Protein AF-A0A8X6N1S6-F1 (afdb_monomer)

Sequence (209 aa):
MGGGSRSKPNSFNFAIAFIDLWQGACLGEKDLFELLLSFRKHPIAFTVDIKQAFLNVELDDSDKNVTKFFWTDNPESFSESLEVLRFNRVLFGINSSPFLLSATIKYRLKKYSSLFPQTHELLNKFVYVDDVLGGQSAVASAYTISVECVQIFSEANMPLHKWATNSAELRELWEMNGFSIEISSNSIGQNMINYKVLGISCDTDRDVF

Foldseek 3Di:
DDDDPPDDPPDPQDADDDVPLDQDDCLFPDPPVVLLVVQVVFLKKKKWFFVVLQQLHFHDPVCQVVFKDWDAPDPVCCPPGIDIDTDGTGDPPDSSSLVSSLVLLLVLLVVCCPVCVPLSVQQSRADHRRMGIDHHHDLVVVLVSVVVVQVSCVVSVGHIAQMEIPDPVNVVVCVVVPGHHNDPPDDPDDDFPQDADPNDTAGSVPRDD

InterPro domains:
  IPR000477 Reverse transcriptase domain [PS50878] (1-181)
  IPR043128 Reverse transcriptase/Diguanylate cyclase domain [G3DSA:3.30.70.270] (39-137)
  IPR043502 DNA/RNA polymerase superfamily [SSF56672] (35-161)

Secondary structure (DSSP, 8-state):
--------------EE--GGG---S-SS---HHHHHHHHHT-SEEEEEEETTGGGGSEEPTTGGGGGEEEE-S-TTSTTTS-EEEE-SBPPTT-TTHHHHHHHHHHHHHGGGTTTSHHHHHHHHHHEETTEEEEEESSHHHHHHHHHHHHHHHHHTT--EEEEEES-HHHHHHHHHTT--B------SSSS--EEEETTEEEETTTTB-

Organism: Nephila pilipes (NCBI:txid299642)

Radius of gyration: 20.73 Å; Cα contacts (8 Å, |Δi|>4): 284; chains: 1; bounding box: 53×53×61 Å

Mean predicted aligned error: 12.13 Å

Structure (mmCIF, N/CA/C/O backbone):
data_AF-A0A8X6N1S6-F1
#
_entry.id   AF-A0A8X6N1S6-F1
#
loop_
_atom_site.group_PDB
_atom_site.id
_atom_site.type_symbol
_atom_site.label_atom_id
_atom_site.label_alt_id
_atom_site.label_comp_id
_atom_site.label_asym_id
_atom_site.label_entity_id
_atom_site.label_seq_id
_atom_site.pdbx_PDB_ins_code
_atom_site.Cartn_x
_atom_site.Cartn_y
_atom_site.Cartn_z
_atom_site.occupancy
_atom_site.B_iso_or_equiv
_atom_site.auth_seq_id
_atom_site.auth_comp_id
_atom_site.auth_asym_id
_atom_site.auth_atom_id
_atom_site.pdbx_PDB_model_num
ATOM 1 N N . MET A 1 1 ? -21.335 34.911 25.842 1.00 33.19 1 MET A N 1
ATOM 2 C CA . MET A 1 1 ? -20.588 35.590 24.756 1.00 33.19 1 MET A CA 1
ATOM 3 C C . MET A 1 1 ? -19.106 35.349 25.028 1.00 33.19 1 MET A C 1
ATOM 5 O O . MET A 1 1 ? -18.692 35.659 26.127 1.00 33.19 1 MET A O 1
ATOM 9 N N . GLY A 1 2 ? -18.279 34.732 24.190 1.00 34.94 2 GLY A N 1
ATOM 10 C CA . GLY A 1 2 ? -18.457 34.249 22.828 1.00 34.94 2 GLY A CA 1
ATOM 11 C C . GLY A 1 2 ? -17.747 32.905 22.634 1.00 34.94 2 GLY A C 1
ATOM 12 O O . GLY A 1 2 ? -16.688 32.653 23.204 1.00 34.94 2 GLY A O 1
ATOM 13 N N . GLY A 1 3 ? -18.381 32.037 21.848 1.00 29.61 3 GLY A N 1
ATOM 14 C CA . GLY A 1 3 ? -17.794 30.793 21.375 1.00 29.61 3 GLY A CA 1
ATOM 15 C C . GLY A 1 3 ? -16.777 31.090 20.280 1.00 29.61 3 GLY A C 1
ATOM 16 O O . GLY A 1 3 ? -17.120 31.653 19.24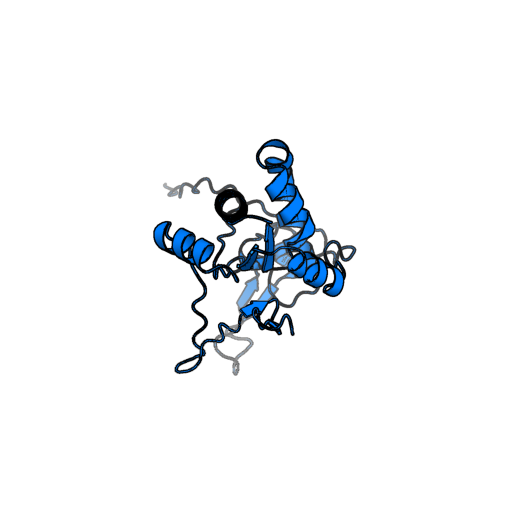2 1.00 29.61 3 GLY A O 1
ATOM 17 N N . GLY A 1 4 ? -15.526 30.707 20.519 1.00 27.92 4 GLY A N 1
ATOM 18 C CA . GLY A 1 4 ? -14.495 30.653 19.493 1.00 27.92 4 GLY A CA 1
ATOM 19 C C . GLY A 1 4 ? -14.749 29.463 18.578 1.00 27.92 4 GLY A C 1
ATOM 20 O O . GLY A 1 4 ? -14.349 28.341 18.882 1.00 27.92 4 GLY A O 1
ATOM 21 N N . SER A 1 5 ? -15.431 29.716 17.463 1.00 32.69 5 SER A N 1
ATOM 22 C CA . SER A 1 5 ? -15.532 28.810 16.320 1.00 32.69 5 SER A CA 1
ATOM 23 C C . SER A 1 5 ? -14.127 28.493 15.800 1.00 32.69 5 SER A C 1
ATOM 25 O O . SER A 1 5 ? -13.549 29.273 15.042 1.00 32.69 5 SER A O 1
ATOM 27 N N . ARG A 1 6 ? -13.568 27.340 16.188 1.00 34.97 6 ARG A N 1
ATOM 28 C CA . ARG A 1 6 ? -12.446 26.735 15.462 1.00 34.97 6 ARG A CA 1
ATOM 29 C C . ARG A 1 6 ? -12.981 26.233 14.127 1.00 34.97 6 ARG A C 1
ATOM 31 O O . ARG A 1 6 ? -13.677 25.222 14.069 1.00 34.97 6 ARG A O 1
ATOM 38 N N . SER A 1 7 ? -12.659 26.968 13.067 1.00 32.47 7 SER A N 1
ATOM 39 C CA . SER A 1 7 ? -12.830 26.530 11.687 1.00 32.47 7 SER A CA 1
ATOM 40 C C . SER A 1 7 ? -12.181 25.158 11.511 1.00 32.47 7 SER A C 1
ATOM 42 O O . SER A 1 7 ? -10.962 25.024 11.646 1.00 32.47 7 SER A O 1
ATOM 44 N N . LYS A 1 8 ? -12.996 24.137 11.229 1.00 32.88 8 LYS A N 1
ATOM 45 C CA . LYS A 1 8 ? -12.491 22.843 10.775 1.00 32.88 8 LYS A CA 1
ATOM 46 C C . LYS A 1 8 ? -11.749 23.077 9.454 1.00 32.88 8 LYS A C 1
ATOM 48 O O . LYS A 1 8 ? -12.331 23.698 8.562 1.00 32.88 8 LYS A O 1
ATOM 53 N N . PRO A 1 9 ? -10.496 22.625 9.301 1.00 29.45 9 PRO A N 1
ATOM 54 C CA . PRO A 1 9 ? -9.902 22.552 7.980 1.00 29.45 9 PRO A CA 1
ATOM 55 C C . PRO A 1 9 ? -10.733 21.567 7.153 1.00 29.45 9 PRO A C 1
ATOM 57 O O . PRO A 1 9 ? -11.115 20.504 7.643 1.00 29.45 9 PRO A O 1
ATOM 60 N N . ASN A 1 10 ? -11.047 21.947 5.917 1.00 30.83 10 ASN A N 1
ATOM 61 C CA . ASN A 1 10 ? -11.676 21.078 4.931 1.00 30.83 10 ASN A CA 1
ATOM 62 C C . ASN A 1 10 ? -10.704 19.943 4.571 1.00 30.83 10 ASN A C 1
ATOM 64 O O . ASN A 1 10 ? -10.015 20.010 3.558 1.00 30.83 10 ASN A O 1
ATOM 68 N N . SER A 1 11 ? -10.617 18.913 5.409 1.00 33.38 11 SER A N 1
ATOM 69 C CA . SER A 1 11 ? -10.042 17.629 5.035 1.00 33.38 11 SER A CA 1
ATOM 70 C C . SER A 1 11 ? -11.197 16.718 4.641 1.00 33.38 11 SER A C 1
ATOM 72 O O . SER A 1 11 ? -12.091 16.436 5.438 1.00 33.38 11 SER A O 1
ATOM 74 N N . PHE A 1 12 ? -11.217 16.289 3.381 1.00 34.66 12 PHE A N 1
ATOM 75 C CA . PHE A 1 12 ? -12.091 15.212 2.922 1.00 34.66 12 PHE A CA 1
ATOM 76 C C . PHE A 1 12 ? -11.647 13.901 3.593 1.00 34.66 12 PHE A C 1
ATOM 78 O O . PHE A 1 12 ? -10.975 13.072 2.981 1.00 34.66 12 PHE A O 1
ATOM 85 N N . ASN A 1 13 ? -11.990 13.739 4.870 1.00 35.03 13 ASN A N 1
ATOM 86 C CA . ASN A 1 13 ? -11.850 12.492 5.602 1.00 35.03 13 ASN A CA 1
ATOM 87 C C . ASN A 1 13 ? -13.025 11.604 5.200 1.00 35.03 13 ASN A C 1
ATOM 89 O O . ASN A 1 13 ? -14.174 11.892 5.531 1.00 35.03 13 ASN A O 1
ATOM 93 N N . PHE A 1 14 ? -12.751 10.550 4.437 1.00 44.25 14 PHE A N 1
ATOM 94 C CA . PHE A 1 14 ? -13.738 9.502 4.225 1.00 44.25 14 PHE A CA 1
ATOM 95 C C . PHE A 1 14 ? -13.696 8.583 5.443 1.00 44.25 14 PHE A C 1
ATOM 97 O O . PHE A 1 14 ? -12.774 7.784 5.582 1.00 44.25 14 PHE A O 1
ATOM 104 N N . ALA A 1 15 ? -14.678 8.737 6.328 1.00 42.16 15 ALA A N 1
ATOM 105 C CA . ALA A 1 15 ? -15.009 7.726 7.315 1.00 42.16 15 ALA A CA 1
ATOM 106 C C . ALA A 1 15 ? -15.732 6.580 6.601 1.00 42.16 15 ALA A C 1
ATOM 108 O O . ALA A 1 15 ? -16.573 6.824 5.729 1.00 42.16 15 ALA A O 1
ATOM 109 N N . ILE A 1 16 ? -15.372 5.340 6.917 1.00 49.75 16 ILE A N 1
ATOM 110 C CA . ILE A 1 16 ? -16.009 4.171 6.314 1.00 49.75 16 ILE A CA 1
ATOM 111 C C . ILE A 1 16 ? -16.855 3.489 7.375 1.00 49.75 16 ILE A C 1
ATOM 113 O O . ILE A 1 16 ? -16.333 3.087 8.411 1.00 49.75 16 ILE A O 1
ATOM 117 N N . ALA A 1 17 ? -18.154 3.386 7.092 1.00 40.44 17 ALA A N 1
ATOM 118 C CA . ALA A 1 17 ? -19.103 2.645 7.905 1.00 40.44 17 ALA A CA 1
ATOM 119 C C . ALA A 1 17 ? -19.088 1.176 7.472 1.00 40.44 17 ALA A C 1
ATOM 121 O O . ALA A 1 17 ? -19.447 0.850 6.337 1.00 40.44 17 ALA A O 1
ATOM 122 N N . PHE A 1 18 ? -18.685 0.294 8.375 1.00 48.12 18 PHE A N 1
ATOM 123 C CA . PHE A 1 18 ? -18.863 -1.143 8.257 1.00 48.12 18 PHE A CA 1
ATOM 124 C C . PHE A 1 18 ? -19.529 -1.628 9.530 1.00 48.12 18 PHE A C 1
ATOM 126 O O . PHE A 1 18 ? -18.843 -1.926 10.505 1.00 48.12 18 PHE A O 1
ATOM 133 N N . ILE A 1 19 ? -20.857 -1.764 9.460 1.00 42.16 19 ILE A N 1
ATOM 134 C CA . ILE A 1 19 ? -21.665 -2.443 10.475 1.00 42.16 19 ILE A CA 1
ATOM 135 C C . ILE A 1 19 ? -20.906 -3.700 10.937 1.00 42.16 19 ILE A C 1
ATOM 137 O O . ILE A 1 19 ? -20.645 -4.612 10.149 1.00 42.16 19 ILE A O 1
ATOM 141 N N . ASP A 1 20 ? -20.498 -3.676 12.206 1.00 44.62 20 ASP A N 1
ATOM 142 C CA . ASP A 1 20 ? -19.870 -4.759 12.971 1.00 44.62 20 ASP A CA 1
ATOM 143 C C . ASP A 1 20 ? -18.429 -5.160 12.616 1.00 44.62 20 ASP A C 1
ATOM 145 O O . ASP A 1 20 ? -18.029 -6.280 12.939 1.00 44.62 20 ASP A O 1
ATOM 149 N N . LEU A 1 21 ? -17.611 -4.293 11.994 1.00 52.88 21 LEU A N 1
ATOM 150 C CA . LEU A 1 21 ? -16.241 -4.680 11.592 1.00 52.88 21 LEU A CA 1
ATOM 151 C C . LEU A 1 21 ? -16.265 -5.982 10.766 1.00 52.88 21 LEU A C 1
ATOM 153 O O . LEU A 1 21 ? -15.443 -6.878 10.966 1.00 52.88 21 LEU A O 1
ATOM 157 N N . TRP A 1 22 ? -17.253 -6.106 9.876 1.00 45.94 22 TRP A N 1
ATOM 158 C CA . TRP A 1 22 ? -17.494 -7.327 9.118 1.00 45.94 22 TRP A CA 1
ATOM 159 C C . TRP A 1 22 ? -16.226 -7.771 8.381 1.00 45.94 22 TRP A C 1
ATOM 161 O O . TRP A 1 22 ? -15.589 -6.990 7.674 1.00 45.94 22 TRP A O 1
ATOM 171 N N . GLN A 1 23 ? -15.854 -9.039 8.556 1.00 50.47 23 GLN A N 1
ATOM 172 C CA . GLN A 1 23 ? -14.566 -9.566 8.100 1.00 50.47 23 GLN A CA 1
ATOM 173 C C . GLN A 1 23 ? -14.453 -9.658 6.566 1.00 50.47 23 GLN A C 1
ATOM 175 O O . GLN A 1 23 ? -13.362 -9.888 6.051 1.00 50.47 23 GLN A O 1
ATOM 180 N N . GLY A 1 24 ? -15.545 -9.428 5.825 1.00 52.06 24 GLY A N 1
ATOM 181 C CA . GLY A 1 24 ? -15.527 -9.585 4.377 1.00 52.06 24 GLY A CA 1
ATOM 182 C C . GLY A 1 24 ? -15.524 -11.052 3.954 1.00 52.06 24 GLY A C 1
ATOM 183 O O . GLY A 1 24 ? -15.156 -11.940 4.718 1.00 52.06 24 GLY A O 1
ATOM 184 N N . ALA A 1 25 ? -15.832 -11.320 2.684 1.00 49.75 25 ALA A N 1
ATOM 185 C CA . ALA A 1 25 ? -15.062 -12.359 1.999 1.00 49.75 25 ALA A CA 1
ATOM 186 C C . ALA A 1 25 ? -13.611 -11.854 1.890 1.00 49.75 25 ALA A C 1
ATOM 188 O O . ALA A 1 25 ? -13.431 -10.638 1.781 1.00 49.75 25 ALA A O 1
ATOM 189 N N . CYS A 1 26 ? -12.605 -12.739 1.883 1.00 47.62 26 CYS A N 1
ATOM 190 C CA . CYS A 1 26 ? -11.194 -12.389 1.655 1.00 47.62 26 CYS A CA 1
ATOM 191 C C . CYS A 1 26 ? -11.004 -11.741 0.268 1.00 47.62 26 CYS A C 1
ATOM 193 O O . CYS A 1 26 ? -10.521 -12.348 -0.682 1.00 47.62 26 CYS A O 1
ATOM 195 N N . LEU A 1 27 ? -11.426 -10.489 0.110 1.00 44.97 27 LEU A N 1
ATOM 196 C CA . LEU A 1 27 ? -11.380 -9.721 -1.127 1.00 44.97 27 LEU A CA 1
ATOM 197 C C . LEU A 1 27 ? -9.987 -9.108 -1.275 1.00 44.97 27 LEU A C 1
ATOM 199 O O . LEU A 1 27 ? -9.838 -7.889 -1.364 1.00 44.97 27 LEU A O 1
ATOM 203 N N . GLY A 1 28 ? -8.957 -9.945 -1.321 1.00 47.47 28 GLY A N 1
ATOM 204 C CA . GLY A 1 28 ? -7.579 -9.461 -1.387 1.00 47.47 28 GLY A CA 1
ATOM 205 C C . GLY A 1 28 ? -6.502 -10.528 -1.288 1.00 47.47 28 GLY A C 1
ATOM 206 O O . GLY A 1 28 ? -5.431 -10.308 -1.838 1.00 47.47 28 GLY A O 1
ATOM 207 N N . GLU A 1 29 ? -6.784 -11.690 -0.699 1.00 51.34 29 GLU A N 1
ATOM 208 C CA . GLU A 1 29 ? -5.861 -12.825 -0.770 1.00 51.34 29 GLU A CA 1
ATOM 209 C C . GLU A 1 29 ? -6.001 -13.481 -2.142 1.00 51.34 29 GLU A C 1
ATOM 211 O O . GLU A 1 29 ? -6.607 -14.534 -2.323 1.00 51.34 29 GLU A O 1
ATOM 216 N N . LYS A 1 30 ? -5.452 -12.810 -3.155 1.00 58.56 30 LYS A N 1
ATOM 217 C CA . LYS A 1 30 ? -4.863 -13.570 -4.248 1.00 58.56 30 LYS A CA 1
ATOM 218 C C . LYS A 1 30 ? -3.816 -14.479 -3.640 1.00 58.56 30 LYS A C 1
ATOM 220 O O . LYS A 1 30 ? -3.168 -14.089 -2.668 1.00 58.56 30 LYS A O 1
ATOM 225 N N . ASP A 1 31 ? -3.656 -15.657 -4.225 1.00 65.56 31 ASP A N 1
ATOM 226 C CA . ASP A 1 31 ? -2.559 -16.524 -3.848 1.00 65.56 31 ASP A CA 1
ATOM 227 C C . ASP A 1 31 ? -1.268 -15.700 -3.931 1.00 65.56 31 ASP A C 1
ATOM 229 O O . ASP A 1 31 ? -0.903 -15.181 -4.992 1.00 65.56 31 ASP A O 1
ATOM 233 N N . LEU A 1 32 ? -0.624 -15.518 -2.778 1.00 71.19 32 LEU A N 1
ATOM 234 C CA . LEU A 1 32 ? 0.660 -14.844 -2.647 1.00 71.19 32 LEU A CA 1
ATOM 235 C C . LEU A 1 32 ? 1.640 -15.381 -3.699 1.00 71.19 32 LEU A C 1
ATOM 237 O O . LEU A 1 32 ? 2.421 -14.631 -4.280 1.00 71.19 32 LEU A O 1
ATOM 241 N N . PHE A 1 33 ? 1.529 -16.669 -4.014 1.00 74.81 33 PHE A N 1
ATOM 242 C CA . PHE A 1 33 ? 2.285 -17.317 -5.067 1.00 74.81 33 PHE A CA 1
ATOM 243 C C . PHE A 1 33 ? 2.011 -16.738 -6.464 1.00 74.81 33 PHE A C 1
ATOM 245 O O . PHE A 1 33 ? 2.956 -16.415 -7.182 1.00 74.81 33 PHE A O 1
ATOM 252 N N . GLU A 1 34 ? 0.750 -16.541 -6.863 1.00 75.25 34 GLU A N 1
ATOM 253 C CA . GLU A 1 34 ? 0.405 -15.927 -8.157 1.00 75.25 34 GLU A CA 1
ATOM 254 C C . GLU A 1 34 ? 0.921 -14.492 -8.267 1.00 75.25 34 GLU A C 1
ATOM 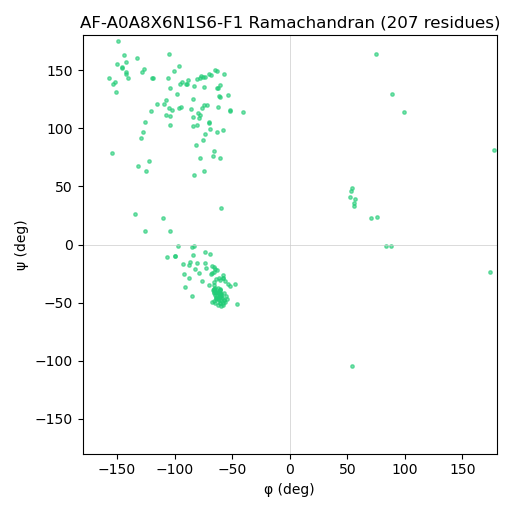256 O O . GLU A 1 34 ? 1.362 -14.056 -9.339 1.00 75.25 34 GLU A O 1
ATOM 261 N N . LEU A 1 35 ? 0.868 -13.762 -7.154 1.00 76.88 35 LEU A N 1
ATOM 262 C CA . LEU A 1 35 ? 1.355 -12.397 -7.056 1.00 76.88 35 LEU A CA 1
ATOM 263 C C . LEU A 1 35 ? 2.878 -12.344 -7.257 1.00 76.88 35 LEU A C 1
ATOM 265 O O . LEU A 1 35 ? 3.353 -11.601 -8.119 1.00 76.88 35 LEU A O 1
ATOM 269 N N . LEU A 1 36 ? 3.625 -13.188 -6.539 1.00 78.06 36 LEU A N 1
ATOM 270 C CA . LEU A 1 36 ? 5.082 -13.306 -6.659 1.00 78.06 36 LEU A CA 1
ATOM 271 C C . LEU A 1 36 ? 5.512 -13.788 -8.054 1.00 78.06 36 LEU A C 1
ATOM 273 O O . LEU A 1 36 ? 6.451 -13.247 -8.638 1.00 78.06 36 LEU A O 1
ATOM 277 N N . LEU A 1 37 ? 4.801 -14.759 -8.637 1.00 79.94 37 LEU A N 1
ATOM 278 C CA . LEU A 1 37 ? 5.071 -15.226 -10.000 1.00 79.94 37 LEU A CA 1
ATOM 279 C C . LEU A 1 37 ? 4.833 -14.135 -11.040 1.00 79.94 37 LEU A C 1
ATOM 281 O O . LEU A 1 37 ? 5.596 -14.005 -11.995 1.00 79.94 37 LEU A O 1
ATOM 285 N N . SER A 1 38 ? 3.761 -13.361 -10.888 1.00 74.31 38 SER A N 1
ATOM 286 C CA . SER A 1 38 ? 3.441 -12.280 -11.821 1.00 74.31 38 SER A CA 1
ATOM 287 C C . SER A 1 38 ? 4.428 -11.123 -11.694 1.00 74.31 38 SER A C 1
ATOM 289 O O . SER A 1 38 ? 4.800 -10.539 -12.707 1.00 74.31 38 SER A O 1
ATOM 291 N N . PHE A 1 39 ? 4.906 -10.848 -10.480 1.00 77.31 39 PHE A N 1
ATOM 292 C CA . PHE A 1 39 ? 5.973 -9.886 -10.219 1.00 77.31 39 PHE A CA 1
ATOM 293 C C . PHE A 1 39 ? 7.275 -10.271 -10.943 1.00 77.31 39 PHE A C 1
ATOM 295 O O . PHE A 1 39 ? 7.856 -9.438 -11.636 1.00 77.31 39 PHE A O 1
ATOM 302 N N . ARG A 1 40 ? 7.664 -11.555 -10.904 1.00 77.88 40 ARG A N 1
ATOM 303 C CA . ARG A 1 40 ? 8.859 -12.081 -11.597 1.00 77.88 40 ARG A CA 1
ATOM 304 C C . ARG A 1 40 ? 8.819 -12.024 -13.122 1.00 77.88 40 ARG A C 1
ATOM 306 O O . ARG A 1 40 ? 9.862 -12.077 -13.763 1.00 77.88 40 ARG A O 1
ATOM 313 N N . LYS A 1 41 ? 7.639 -11.924 -13.741 1.00 83.12 41 LYS A N 1
ATOM 314 C CA . LYS A 1 41 ? 7.533 -11.868 -15.212 1.00 83.12 41 LYS A CA 1
ATOM 315 C C . LYS A 1 41 ? 8.108 -10.585 -15.807 1.00 83.12 41 LYS A C 1
ATOM 317 O O . LYS A 1 41 ? 8.340 -10.534 -17.014 1.00 83.12 41 LYS A O 1
ATOM 322 N N . HIS A 1 42 ? 8.275 -9.545 -15.000 1.00 84.50 42 HIS A N 1
ATOM 323 C CA . HIS A 1 42 ? 8.695 -8.239 -15.475 1.00 84.50 42 HIS A CA 1
ATOM 324 C C . HIS A 1 42 ? 10.202 -8.040 -15.272 1.00 84.50 42 HIS A C 1
ATOM 326 O O . HIS A 1 42 ? 10.686 -8.233 -14.159 1.00 84.50 42 HIS A O 1
ATOM 332 N N . PRO A 1 43 ? 10.952 -7.616 -16.307 1.00 86.19 43 PRO A N 1
ATOM 333 C CA . PRO A 1 43 ? 12.390 -7.380 -16.178 1.00 86.19 43 PRO A CA 1
ATOM 334 C C . PRO A 1 43 ? 12.701 -6.220 -15.225 1.00 86.19 43 PRO A C 1
ATOM 336 O O . PRO A 1 43 ? 13.713 -6.253 -14.530 1.00 86.19 43 PRO A O 1
ATOM 339 N N . ILE A 1 44 ? 11.827 -5.210 -15.167 1.00 88.94 44 ILE A N 1
ATOM 340 C CA . ILE A 1 44 ? 11.915 -4.105 -14.214 1.00 88.94 44 ILE A CA 1
ATOM 341 C C . ILE A 1 44 ? 10.814 -4.297 -13.184 1.00 88.94 44 ILE A C 1
ATOM 343 O O . ILE A 1 44 ? 9.634 -4.170 -13.509 1.00 88.94 44 ILE A O 1
ATOM 347 N N . ALA A 1 45 ? 11.199 -4.596 -11.953 1.00 90.19 45 ALA A N 1
ATOM 348 C CA . ALA A 1 45 ? 10.297 -4.888 -10.854 1.00 90.19 45 ALA A CA 1
ATOM 349 C C . ALA A 1 45 ? 10.511 -3.879 -9.722 1.00 90.19 45 ALA A C 1
ATOM 351 O O . ALA A 1 45 ? 11.638 -3.436 -9.467 1.00 90.19 45 ALA A O 1
ATOM 352 N N . PHE A 1 46 ? 9.427 -3.488 -9.056 1.00 90.62 46 PHE A N 1
ATOM 353 C CA . PHE A 1 46 ? 9.485 -2.579 -7.923 1.00 90.62 46 PHE A CA 1
ATOM 354 C C . PHE A 1 46 ? 8.455 -2.862 -6.838 1.00 90.62 46 PHE A C 1
ATOM 356 O O . PHE A 1 46 ? 7.355 -3.340 -7.102 1.00 90.62 46 PHE A O 1
ATOM 363 N N . THR A 1 47 ? 8.805 -2.497 -5.616 1.00 91.56 47 THR A N 1
ATOM 364 C CA . THR A 1 47 ? 7.952 -2.574 -4.438 1.00 91.56 47 THR A CA 1
ATOM 365 C C . THR A 1 47 ? 7.898 -1.216 -3.753 1.00 91.56 47 THR A C 1
ATOM 367 O O . THR A 1 47 ? 8.817 -0.398 -3.868 1.00 91.56 47 THR A O 1
ATOM 370 N N . VAL A 1 48 ? 6.784 -0.953 -3.079 1.00 92.31 48 VAL A N 1
ATOM 371 C CA . VAL A 1 48 ? 6.597 0.253 -2.281 1.00 92.31 48 VAL A CA 1
ATOM 372 C C . VAL A 1 48 ? 5.589 0.001 -1.167 1.00 92.31 48 VAL A C 1
ATOM 374 O O . VAL A 1 48 ? 4.539 -0.598 -1.394 1.00 92.31 48 VAL A O 1
ATOM 377 N N . ASP A 1 49 ? 5.889 0.512 0.021 1.00 90.31 49 ASP A N 1
ATOM 378 C CA . ASP A 1 49 ? 5.037 0.402 1.198 1.00 90.31 49 ASP A CA 1
ATOM 379 C C . ASP A 1 49 ? 4.115 1.623 1.342 1.00 90.31 49 ASP A C 1
ATOM 381 O O . ASP A 1 49 ? 4.536 2.789 1.253 1.00 90.31 49 ASP A O 1
ATOM 385 N N . ILE A 1 50 ? 2.863 1.386 1.725 1.00 91.00 50 ILE A N 1
ATOM 386 C CA . ILE A 1 50 ? 1.941 2.433 2.169 1.00 91.00 50 ILE A CA 1
ATOM 387 C C . ILE A 1 50 ? 2.258 2.779 3.627 1.00 91.00 50 ILE A C 1
ATOM 389 O O . ILE A 1 50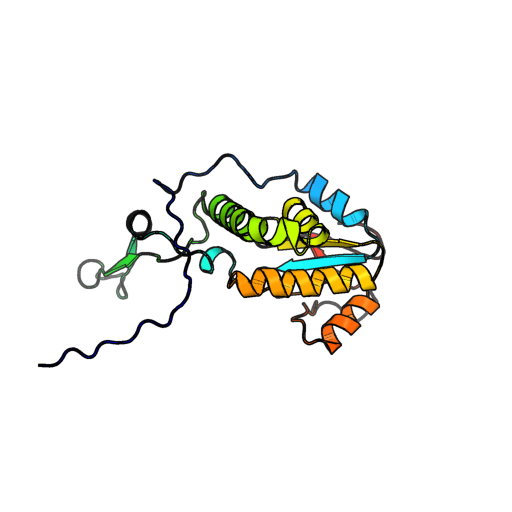 ? 2.029 2.002 4.556 1.00 91.00 50 ILE A O 1
ATOM 393 N N . LYS A 1 51 ? 2.740 4.000 3.870 1.00 89.94 51 LYS A N 1
ATOM 394 C CA . LYS A 1 51 ? 3.126 4.442 5.213 1.00 89.94 51 LYS A CA 1
ATOM 395 C C . LYS A 1 51 ? 1.922 4.440 6.153 1.00 89.94 51 LYS A C 1
ATOM 397 O O . LYS A 1 51 ? 0.988 5.218 5.968 1.00 89.94 51 LYS A O 1
ATOM 402 N N . GLN A 1 52 ? 1.993 3.621 7.205 1.00 87.75 52 GLN A N 1
ATOM 403 C CA . GLN A 1 52 ? 0.955 3.508 8.240 1.00 87.75 52 GLN A CA 1
ATOM 404 C C . GLN A 1 52 ? -0.443 3.239 7.650 1.00 87.75 52 GLN A C 1
ATOM 406 O O . GLN A 1 52 ? -1.420 3.879 8.039 1.00 87.75 52 GLN A O 1
ATOM 411 N N . ALA A 1 53 ? -0.534 2.299 6.704 1.00 87.38 53 ALA A N 1
ATOM 412 C CA . ALA A 1 53 ? -1.713 2.066 5.869 1.00 87.38 53 ALA A CA 1
ATOM 413 C C . ALA A 1 53 ? -3.049 2.036 6.637 1.00 87.38 53 ALA A C 1
ATOM 415 O O . ALA A 1 53 ? -3.963 2.787 6.299 1.00 87.38 53 ALA A O 1
ATOM 416 N N . PHE A 1 54 ? -3.145 1.247 7.712 1.00 85.38 54 PHE A N 1
ATOM 417 C CA . PHE A 1 54 ? -4.366 1.141 8.524 1.00 85.38 54 PHE A CA 1
ATOM 418 C C . PHE A 1 54 ? -4.724 2.440 9.245 1.00 85.38 54 PHE A C 1
ATOM 420 O O . PHE A 1 54 ? -5.892 2.823 9.297 1.00 85.38 54 PHE A O 1
ATOM 427 N N . LEU A 1 55 ? -3.720 3.170 9.739 1.00 86.31 55 LEU A N 1
ATOM 428 C CA . LEU A 1 55 ? -3.965 4.447 10.395 1.00 86.31 55 LEU A CA 1
ATOM 429 C C . LEU A 1 55 ? -4.506 5.476 9.403 1.00 86.31 55 LEU A C 1
ATOM 431 O O . LEU A 1 55 ? -5.202 6.385 9.827 1.00 86.31 55 LEU A O 1
ATOM 435 N N . ASN A 1 56 ? -4.264 5.355 8.100 1.00 88.44 56 ASN A N 1
ATOM 436 C CA . ASN A 1 56 ? -4.826 6.291 7.122 1.00 88.44 56 ASN A CA 1
ATOM 437 C C . ASN A 1 56 ? -6.335 6.095 6.879 1.00 88.44 56 ASN A C 1
ATOM 439 O O . ASN A 1 56 ? -6.946 6.927 6.212 1.00 88.44 56 ASN A O 1
ATOM 443 N N . VAL A 1 57 ? -6.948 5.047 7.442 1.00 86.75 57 VAL A N 1
ATOM 444 C CA . VAL A 1 57 ? -8.384 4.767 7.319 1.00 86.75 57 VAL A CA 1
ATOM 445 C C . VAL A 1 57 ? -9.112 5.188 8.597 1.00 86.75 57 VAL A C 1
ATOM 447 O O . VAL A 1 57 ? -8.874 4.634 9.671 1.00 86.75 57 VAL A O 1
ATOM 450 N N . GLU A 1 58 ? -10.004 6.177 8.489 1.00 87.94 58 GLU A N 1
ATOM 451 C CA . GLU A 1 58 ? -10.839 6.638 9.603 1.00 87.94 58 GLU A CA 1
ATOM 452 C C . GLU A 1 58 ? -12.079 5.745 9.762 1.00 87.94 58 GLU A C 1
ATOM 454 O O . GLU A 1 58 ? -12.735 5.384 8.782 1.00 87.94 58 GLU A O 1
ATOM 459 N N . LEU A 1 59 ? -12.400 5.398 11.008 1.00 84.50 59 LEU A N 1
ATOM 460 C CA . LEU A 1 59 ? -13.626 4.676 11.340 1.00 84.50 59 LEU A CA 1
ATOM 461 C C . LEU A 1 59 ? -14.819 5.629 11.313 1.00 84.50 59 LEU A C 1
ATOM 463 O O . LEU A 1 59 ? -14.702 6.785 11.731 1.00 84.50 59 LEU A O 1
ATOM 467 N N . ASP A 1 60 ? -15.977 5.137 10.884 1.00 85.81 60 ASP A N 1
ATOM 468 C CA . ASP A 1 60 ? -17.234 5.848 11.101 1.00 85.81 60 ASP A CA 1
ATOM 469 C C . ASP A 1 60 ? -17.553 5.979 12.595 1.00 85.81 60 ASP A C 1
ATOM 471 O O . ASP A 1 60 ? -17.189 5.129 13.411 1.00 85.81 60 ASP A O 1
ATOM 475 N N . ASP A 1 61 ? -18.233 7.062 12.973 1.00 83.88 61 ASP A N 1
ATOM 476 C CA . ASP A 1 61 ? -18.591 7.319 14.370 1.00 83.88 61 ASP A CA 1
ATOM 477 C C . ASP A 1 61 ? -19.438 6.190 14.981 1.00 83.88 61 ASP A C 1
ATOM 479 O O . ASP A 1 61 ? -19.340 5.949 16.191 1.00 83.88 61 ASP A O 1
ATOM 483 N N . SER A 1 62 ? -20.217 5.472 14.163 1.00 84.38 62 SER A N 1
ATOM 484 C CA . SER A 1 62 ? -20.974 4.288 14.587 1.00 84.38 62 SER A CA 1
ATOM 485 C C . SER A 1 62 ? -20.070 3.119 15.003 1.00 84.38 62 SER A C 1
ATOM 487 O O . SER A 1 62 ? -20.318 2.497 16.040 1.00 84.38 62 SER A O 1
ATOM 489 N N . ASP A 1 63 ? -18.962 2.902 14.291 1.00 82.12 63 ASP A N 1
ATOM 490 C CA . ASP A 1 63 ? -18.033 1.785 14.507 1.00 82.12 63 ASP A CA 1
ATOM 491 C C . ASP A 1 63 ? -16.948 2.098 15.551 1.00 82.12 63 ASP A C 1
ATOM 493 O O . ASP A 1 63 ? -16.355 1.201 16.152 1.00 82.12 63 ASP A O 1
ATOM 497 N N . LYS A 1 64 ? -16.710 3.374 15.878 1.00 84.44 64 LYS A N 1
ATOM 498 C CA . LYS A 1 64 ? -15.732 3.753 16.922 1.00 84.44 64 LYS A CA 1
ATOM 499 C C . LYS A 1 64 ? -16.046 3.127 18.283 1.00 84.44 64 LYS A C 1
ATOM 501 O O . LYS A 1 64 ? -15.136 2.886 19.077 1.00 84.44 64 LYS A O 1
ATOM 506 N N . ASN A 1 65 ? -17.317 2.846 18.579 1.00 85.69 65 ASN A N 1
ATOM 507 C CA . ASN A 1 65 ? -17.722 2.290 19.872 1.00 85.69 65 ASN A CA 1
ATOM 508 C C . ASN A 1 65 ? -17.253 0.849 20.108 1.00 85.69 65 ASN A C 1
ATOM 510 O O . ASN A 1 65 ? -17.065 0.490 21.271 1.00 85.69 65 ASN A O 1
ATOM 514 N N . VAL A 1 66 ? -17.021 0.062 19.051 1.00 83.50 66 VAL A N 1
ATOM 515 C CA . VAL A 1 66 ? -16.533 -1.327 19.167 1.00 83.50 66 VAL A CA 1
ATOM 516 C C . VAL A 1 66 ? -15.011 -1.412 19.322 1.00 83.50 66 VAL A C 1
ATOM 518 O O . VAL A 1 66 ? -14.464 -2.491 19.511 1.00 83.50 66 VAL A O 1
ATOM 521 N N . THR A 1 67 ? -14.322 -0.267 19.303 1.00 84.81 67 THR A N 1
ATOM 522 C CA . THR A 1 67 ? -12.859 -0.159 19.449 1.00 84.81 67 THR A CA 1
ATOM 523 C C . THR A 1 67 ? -12.439 0.478 20.778 1.00 84.81 67 THR A C 1
ATOM 525 O O . THR A 1 67 ? -11.362 1.065 20.897 1.00 84.81 67 THR A O 1
ATOM 528 N N . LYS A 1 68 ? -13.314 0.418 21.788 1.00 87.88 68 LYS A N 1
ATOM 529 C CA . LYS A 1 68 ? -13.024 0.944 23.125 1.00 87.88 68 LYS A CA 1
ATOM 530 C C . LYS A 1 68 ? -12.048 0.045 23.871 1.00 87.88 68 LYS A C 1
ATOM 532 O O . LYS A 1 68 ? -12.137 -1.177 23.790 1.00 87.88 68 LYS A O 1
ATOM 537 N N . PHE A 1 69 ? -11.175 0.659 24.653 1.00 85.75 69 PHE A N 1
ATOM 538 C CA . PHE A 1 69 ? -10.294 -0.040 25.576 1.00 85.75 69 PHE A CA 1
ATOM 539 C C . PHE A 1 69 ? -10.132 0.761 26.864 1.00 85.75 69 PHE A C 1
ATOM 541 O O . PHE A 1 69 ? -10.348 1.975 26.901 1.00 85.75 69 PHE A O 1
ATOM 548 N N . PHE A 1 70 ? -9.774 0.052 27.926 1.00 88.94 70 PHE A N 1
ATOM 549 C CA . PHE A 1 70 ? -9.462 0.651 29.211 1.00 88.94 70 PHE A CA 1
ATOM 550 C C . PHE A 1 70 ? -7.974 1.004 29.276 1.00 88.94 70 PHE A C 1
ATOM 552 O O . PHE A 1 70 ? -7.134 0.212 28.848 1.00 88.94 70 PHE A O 1
ATOM 559 N N . TRP A 1 71 ? -7.656 2.174 29.818 1.00 88.25 71 TRP A N 1
ATOM 560 C CA . TRP A 1 71 ? -6.298 2.659 30.047 1.00 88.25 71 TRP A CA 1
ATOM 561 C C . TRP A 1 71 ? -6.144 3.119 31.496 1.00 88.25 71 TRP A C 1
ATOM 563 O O . TRP A 1 71 ? -7.099 3.593 32.101 1.00 88.25 71 TRP A O 1
ATOM 573 N N . THR A 1 72 ? -4.951 2.973 32.061 1.00 86.62 72 THR A N 1
ATOM 574 C CA . THR A 1 72 ? -4.604 3.525 33.372 1.00 86.62 72 THR A CA 1
ATOM 575 C C . THR A 1 72 ? -3.105 3.797 33.415 1.00 86.62 72 THR A C 1
ATOM 577 O O . THR A 1 72 ? -2.312 2.991 32.929 1.00 86.62 72 THR A O 1
ATOM 580 N N . ASP A 1 73 ? -2.720 4.916 34.026 1.00 84.94 73 ASP A N 1
ATOM 581 C CA . ASP A 1 73 ? -1.315 5.236 34.304 1.00 84.94 73 ASP A CA 1
ATOM 582 C C . ASP A 1 73 ? -0.819 4.589 35.612 1.00 84.94 73 ASP A C 1
ATOM 584 O O . ASP A 1 73 ? 0.377 4.615 35.905 1.00 84.94 73 ASP A O 1
ATOM 588 N N . ASN A 1 74 ? -1.721 3.993 36.404 1.00 84.12 74 ASN A N 1
ATOM 589 C CA . ASN A 1 74 ? -1.403 3.322 37.660 1.00 84.12 74 ASN A CA 1
ATOM 590 C C . ASN A 1 74 ? -2.011 1.904 37.716 1.00 84.12 74 ASN A C 1
ATOM 592 O O . ASN A 1 74 ? -3.131 1.724 38.204 1.00 84.12 74 ASN A O 1
ATOM 596 N N . PRO A 1 75 ? -1.260 0.872 37.291 1.00 77.75 75 PRO A N 1
ATOM 597 C CA . PRO A 1 75 ? -1.752 -0.504 37.267 1.00 77.75 75 PRO A CA 1
ATOM 598 C C . PRO A 1 75 ? -2.044 -1.089 38.660 1.00 77.75 75 PRO A C 1
ATOM 600 O O . PRO A 1 75 ? -2.804 -2.051 38.751 1.00 77.75 75 PRO A O 1
ATOM 603 N N . GLU A 1 76 ? -1.491 -0.523 39.740 1.00 80.88 76 GLU A N 1
ATOM 604 C CA . GLU A 1 76 ? -1.760 -0.977 41.115 1.00 80.88 76 GLU A CA 1
ATOM 605 C C . GLU A 1 76 ? -3.068 -0.409 41.689 1.00 80.88 76 GLU A C 1
ATOM 607 O O . GLU A 1 76 ? -3.653 -1.010 42.589 1.00 80.88 76 GLU A O 1
ATOM 612 N N . SER A 1 77 ? -3.570 0.705 41.141 1.00 75.00 77 SER A N 1
ATOM 613 C CA . SER A 1 77 ? -4.858 1.308 41.515 1.00 75.00 77 SER A CA 1
ATOM 614 C C . SER A 1 77 ? -5.751 1.490 40.286 1.00 75.00 77 SER A C 1
ATOM 616 O O . SER A 1 77 ? -6.116 2.597 39.874 1.00 75.00 77 SER A O 1
ATOM 618 N N . PHE A 1 78 ? -6.106 0.349 39.689 1.00 68.31 78 PHE A N 1
ATOM 619 C CA . PHE A 1 78 ? -6.895 0.280 38.459 1.00 68.31 78 PHE A CA 1
ATOM 620 C C . PHE A 1 78 ? -8.242 1.008 38.570 1.00 68.31 78 PHE A C 1
ATOM 622 O O . PHE A 1 78 ? -8.712 1.548 37.582 1.00 68.31 78 PHE A O 1
ATOM 629 N N . SER A 1 79 ? -8.873 1.063 39.750 1.00 70.25 79 SER A N 1
ATOM 630 C CA . SER A 1 79 ? -10.186 1.703 39.929 1.00 70.25 79 SER A CA 1
ATOM 631 C C . SER A 1 79 ? -10.147 3.229 40.022 1.00 70.25 79 SER A C 1
ATOM 633 O O . SER A 1 79 ? -11.157 3.872 39.753 1.00 70.25 79 SER A O 1
ATOM 635 N N . GLU A 1 80 ? -9.021 3.818 40.426 1.00 74.44 80 GLU A N 1
ATOM 636 C CA . GLU A 1 80 ? -8.933 5.257 40.724 1.00 74.44 80 GLU A CA 1
ATOM 637 C C . GLU A 1 80 ? -8.485 6.095 39.520 1.00 74.44 80 GLU A C 1
ATOM 639 O O . GLU A 1 80 ? -8.683 7.307 39.504 1.00 74.44 80 GLU A O 1
ATOM 644 N N . SER A 1 81 ? -7.906 5.455 38.501 1.00 79.94 81 SER A N 1
ATOM 645 C CA . SER A 1 81 ? -7.319 6.118 37.327 1.00 79.94 81 SER A CA 1
ATOM 646 C C . SER A 1 81 ? -7.715 5.456 36.002 1.00 79.94 81 SER A C 1
ATOM 648 O O . SER A 1 81 ? -6.977 5.522 35.021 1.00 79.94 81 SER A O 1
ATOM 650 N N . LEU A 1 82 ? -8.871 4.781 35.980 1.00 83.94 82 LEU A N 1
ATOM 651 C CA . LEU A 1 82 ? -9.363 4.098 34.789 1.00 83.94 82 LEU A CA 1
ATOM 652 C C . LEU A 1 82 ? -9.948 5.084 33.780 1.00 83.94 82 LEU A C 1
ATOM 654 O O . LEU A 1 82 ? -10.987 5.701 34.020 1.00 83.94 82 LEU A O 1
ATOM 658 N N . GLU A 1 83 ? -9.341 5.152 32.608 1.00 88.75 83 GLU A N 1
ATOM 659 C CA . GLU A 1 83 ? -9.839 5.894 31.462 1.00 88.75 83 GLU A CA 1
ATOM 660 C C . GLU A 1 83 ? -10.407 4.944 30.406 1.00 88.75 83 GLU A C 1
ATOM 662 O O . GLU A 1 83 ? -9.889 3.852 30.171 1.00 88.75 83 GLU A O 1
ATOM 667 N N . VAL A 1 84 ? -11.484 5.363 29.738 1.00 89.06 84 VAL A N 1
ATOM 668 C CA . VAL A 1 84 ? -12.025 4.652 28.572 1.00 89.06 84 VAL A CA 1
ATOM 669 C C . VAL A 1 84 ? -11.644 5.425 27.324 1.00 89.06 84 VAL A C 1
ATOM 671 O O . VAL A 1 84 ? -12.176 6.505 27.058 1.00 89.06 84 VAL A O 1
ATOM 674 N N . LEU A 1 85 ? -10.748 4.845 26.538 1.00 89.12 85 LEU A N 1
ATOM 675 C CA . LEU A 1 85 ? -10.305 5.389 25.263 1.00 89.12 85 LEU A CA 1
ATOM 676 C C . LEU A 1 85 ? -10.944 4.608 24.114 1.00 89.12 85 LEU A C 1
ATOM 678 O O . LEU A 1 85 ? -11.505 3.528 24.298 1.00 89.12 85 LEU A O 1
ATOM 682 N N . ARG A 1 86 ? -10.903 5.176 22.909 1.00 88.75 86 ARG A N 1
ATOM 683 C CA . ARG A 1 86 ? -11.394 4.537 21.681 1.00 88.75 86 ARG A CA 1
ATOM 684 C C . ARG A 1 86 ? -10.491 4.874 20.514 1.00 88.75 86 ARG A C 1
ATOM 686 O O . ARG A 1 86 ? -9.953 5.983 20.452 1.00 88.75 86 ARG A O 1
ATOM 693 N N . PHE A 1 87 ? -10.369 3.952 19.569 1.00 88.44 87 PHE A N 1
ATOM 694 C CA . PHE A 1 87 ? -9.673 4.238 18.325 1.00 88.44 87 PHE A CA 1
ATOM 695 C C . PHE A 1 87 ? -10.567 5.051 17.382 1.00 88.44 87 PHE A C 1
ATOM 697 O O . PHE A 1 87 ? -11.779 4.869 17.310 1.00 88.44 87 PHE A O 1
ATOM 704 N N . ASN A 1 88 ? -9.949 5.976 16.649 1.00 88.56 88 ASN A N 1
ATOM 705 C CA . ASN A 1 88 ? -10.614 6.737 15.585 1.00 88.56 88 ASN A CA 1
ATOM 706 C C . ASN A 1 88 ? -10.301 6.177 14.190 1.00 88.56 88 ASN A C 1
ATOM 708 O O . ASN A 1 88 ? -10.884 6.616 13.206 1.00 88.56 88 ASN A O 1
ATOM 712 N N . ARG A 1 89 ? -9.343 5.254 14.097 1.00 88.69 89 ARG A N 1
ATOM 713 C CA . ARG A 1 89 ? -8.774 4.718 12.858 1.00 88.69 89 ARG A CA 1
ATOM 714 C C . ARG A 1 89 ? -8.719 3.199 12.942 1.00 88.69 89 ARG A C 1
ATOM 716 O O . ARG A 1 89 ? -8.761 2.648 14.043 1.00 88.69 89 ARG A O 1
ATOM 723 N N . VAL A 1 90 ? -8.621 2.544 11.792 1.00 85.19 90 VAL A N 1
ATOM 724 C CA . VAL A 1 90 ? -8.474 1.087 11.719 1.00 85.19 90 VAL A CA 1
ATOM 725 C C . VAL A 1 90 ? -7.181 0.680 12.436 1.00 85.19 90 VAL A C 1
ATOM 727 O O . VAL A 1 90 ? -6.110 1.229 12.179 1.00 85.19 90 VAL A O 1
ATOM 730 N N . LEU A 1 91 ? -7.294 -0.251 13.385 1.00 81.06 91 LEU A N 1
ATOM 731 C CA . LEU A 1 91 ? -6.187 -0.700 14.232 1.00 81.06 91 LEU A CA 1
ATOM 732 C C . LEU A 1 91 ? -5.534 -1.973 13.688 1.00 81.06 91 LEU A C 1
ATOM 734 O O . LEU A 1 91 ? -6.163 -2.784 13.017 1.00 81.06 91 LEU A O 1
ATOM 738 N N . PHE A 1 92 ? -4.264 -2.178 14.012 1.00 76.06 92 PHE A N 1
ATOM 739 C CA . PHE A 1 92 ? -3.602 -3.453 13.756 1.00 76.06 92 PHE A CA 1
ATOM 740 C C . PHE A 1 92 ? -4.163 -4.539 14.687 1.00 76.06 92 PHE A C 1
ATOM 742 O O . PHE A 1 92 ? -4.517 -4.259 15.830 1.00 76.06 92 PHE A O 1
ATOM 749 N N . GLY A 1 93 ? -4.222 -5.783 14.207 1.00 73.25 93 GLY A N 1
ATOM 750 C CA . GLY A 1 93 ? -4.568 -6.941 15.039 1.00 73.25 93 GLY A CA 1
ATOM 751 C C . GLY A 1 93 ? -6.059 -7.266 15.157 1.00 73.25 93 GLY A C 1
ATOM 752 O O . GLY A 1 93 ? -6.391 -8.270 15.779 1.00 73.25 93 GLY A O 1
ATOM 753 N N . ILE A 1 94 ? -6.956 -6.492 14.534 1.00 76.69 94 ILE A N 1
ATOM 754 C CA . ILE A 1 94 ? -8.335 -6.950 14.311 1.00 76.69 94 ILE A CA 1
ATOM 755 C C . ILE A 1 94 ? -8.433 -7.668 12.968 1.00 76.69 94 ILE A C 1
ATOM 757 O O . ILE A 1 94 ? -7.884 -7.232 11.955 1.00 76.69 94 ILE A O 1
ATOM 761 N N . ASN A 1 95 ? -9.172 -8.771 12.969 1.00 76.00 95 ASN A N 1
ATOM 762 C CA . ASN A 1 95 ? -9.315 -9.666 11.825 1.00 76.00 95 ASN A CA 1
ATOM 763 C C . ASN A 1 95 ? -9.864 -8.991 10.556 1.00 76.00 95 ASN A C 1
ATOM 765 O O . ASN A 1 95 ? -9.600 -9.448 9.449 1.00 76.00 95 ASN A O 1
ATOM 769 N N . SER A 1 96 ? -10.635 -7.915 10.704 1.00 80.25 96 SER A N 1
ATOM 770 C CA . SER A 1 96 ? -11.238 -7.181 9.591 1.00 80.25 96 SER A CA 1
ATOM 771 C C . SER A 1 96 ? -10.335 -6.103 8.997 1.00 80.25 96 SER A C 1
ATOM 773 O O . SER A 1 96 ? -10.591 -5.655 7.882 1.00 80.25 96 SER A O 1
ATOM 775 N N . SER A 1 97 ? -9.253 -5.704 9.669 1.00 82.50 97 SER A N 1
ATOM 776 C CA . SER A 1 97 ? -8.387 -4.612 9.206 1.00 82.50 97 SER A CA 1
ATOM 777 C C . SER A 1 97 ? -7.847 -4.786 7.789 1.00 82.50 97 SER A C 1
ATOM 779 O O . SER A 1 97 ? -7.948 -3.830 7.014 1.00 82.50 97 SER A O 1
ATOM 781 N N . PRO A 1 98 ? -7.313 -5.961 7.392 1.00 81.81 98 PRO A N 1
ATOM 782 C CA . PRO A 1 98 ? -6.817 -6.160 6.028 1.00 81.81 98 PRO A CA 1
ATOM 783 C C . PRO A 1 98 ? -7.911 -5.975 4.973 1.00 81.81 98 PRO A C 1
ATOM 785 O O . PRO A 1 98 ? -7.676 -5.370 3.923 1.00 81.81 98 PRO A O 1
ATOM 788 N N . PHE A 1 99 ? -9.126 -6.443 5.274 1.00 82.31 99 PHE A N 1
ATOM 789 C CA . PHE A 1 99 ? -10.288 -6.268 4.412 1.00 82.31 99 PHE A CA 1
ATOM 790 C C . PHE A 1 99 ? -10.684 -4.792 4.300 1.00 82.31 99 PHE A C 1
ATOM 792 O O . PHE A 1 99 ? -10.835 -4.287 3.187 1.00 82.31 99 PHE A O 1
ATOM 799 N N . LEU A 1 100 ? -10.791 -4.088 5.431 1.00 83.69 100 LEU A N 1
ATOM 800 C CA . LEU A 1 100 ? -11.140 -2.666 5.479 1.00 83.69 100 LEU A CA 1
ATOM 801 C C . LEU A 1 100 ? -10.158 -1.824 4.663 1.00 83.69 100 LEU A C 1
ATOM 803 O O . LEU A 1 100 ? -10.574 -1.021 3.824 1.00 83.69 100 LEU A O 1
ATOM 807 N N . LEU A 1 101 ? -8.857 -2.049 4.849 1.00 85.00 101 LEU A N 1
ATOM 808 C CA . LEU A 1 101 ? -7.810 -1.366 4.095 1.00 85.00 101 LEU A CA 1
ATOM 809 C C . LEU A 1 101 ? -7.931 -1.649 2.590 1.00 85.00 101 LEU A C 1
ATOM 811 O O . LEU A 1 101 ? -8.003 -0.720 1.783 1.00 85.00 101 LEU A O 1
ATOM 815 N N . SER A 1 102 ? -8.039 -2.924 2.214 1.00 83.62 102 SER A N 1
ATOM 816 C CA . SER A 1 102 ? -8.143 -3.346 0.812 1.00 83.62 102 SER A CA 1
ATOM 817 C C . SER A 1 102 ? -9.390 -2.784 0.121 1.00 83.62 102 SER A C 1
ATOM 819 O O . SER A 1 102 ? -9.319 -2.307 -1.015 1.00 83.62 102 SER A O 1
ATOM 821 N N . ALA A 1 103 ? -10.540 -2.804 0.798 1.00 84.75 103 ALA A N 1
ATOM 822 C CA . ALA A 1 103 ? -11.793 -2.248 0.295 1.00 84.75 103 ALA A CA 1
ATOM 823 C C . ALA A 1 103 ? -11.696 -0.728 0.105 1.00 84.75 103 ALA A C 1
ATOM 825 O O . ALA A 1 103 ? -12.142 -0.207 -0.921 1.00 84.75 103 ALA A O 1
ATOM 826 N N . THR A 1 104 ? -11.056 -0.034 1.051 1.00 87.12 104 THR A N 1
ATOM 827 C CA . THR A 1 104 ? -10.796 1.410 0.976 1.00 87.12 104 THR A CA 1
ATOM 828 C C . THR A 1 104 ? -9.961 1.752 -0.247 1.00 87.12 104 THR A C 1
ATOM 830 O O . THR A 1 104 ? -10.374 2.580 -1.060 1.00 87.12 104 THR A O 1
ATOM 833 N N . ILE A 1 105 ? -8.817 1.083 -0.415 1.00 87.19 105 ILE A N 1
ATOM 834 C CA . ILE A 1 105 ? -7.914 1.307 -1.547 1.00 87.19 105 ILE A CA 1
ATOM 835 C C . ILE A 1 105 ? -8.671 1.071 -2.857 1.00 87.19 105 ILE A C 1
ATOM 837 O O . ILE A 1 105 ? -8.749 1.973 -3.690 1.00 87.19 105 ILE A O 1
ATOM 841 N N . LYS A 1 106 ? -9.337 -0.081 -3.012 1.00 86.25 106 LYS A N 1
ATOM 842 C CA . LYS A 1 106 ? -10.126 -0.401 -4.217 1.00 86.25 106 LYS A CA 1
ATOM 843 C C . LYS A 1 106 ? -11.206 0.637 -4.509 1.00 86.25 106 LYS A C 1
ATOM 845 O O . LYS A 1 106 ? -11.398 1.008 -5.664 1.00 86.25 106 LYS A O 1
ATOM 850 N N . TYR A 1 107 ? -11.910 1.122 -3.488 1.00 88.12 107 TYR A N 1
ATOM 851 C CA . TYR A 1 107 ? -12.916 2.170 -3.654 1.00 88.12 107 TYR A CA 1
ATOM 852 C C . TYR A 1 107 ? -12.300 3.469 -4.190 1.00 88.12 107 TYR A C 1
ATOM 854 O O . TYR A 1 107 ? -12.827 4.040 -5.146 1.00 88.12 107 TYR A O 1
ATOM 862 N N . ARG A 1 108 ? -11.161 3.905 -3.636 1.00 86.12 108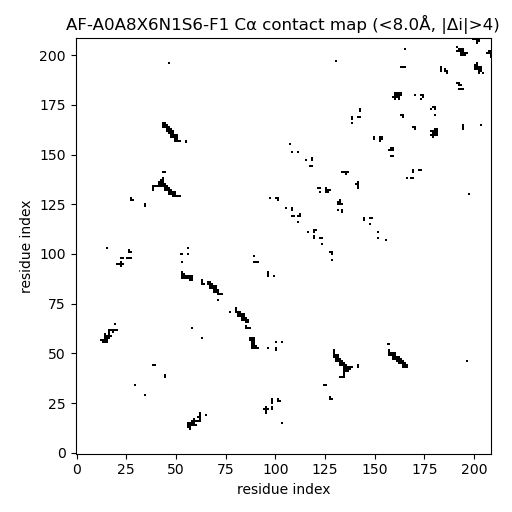 ARG A N 1
ATOM 863 C CA . ARG A 1 108 ? -10.446 5.115 -4.084 1.00 86.12 108 ARG A CA 1
ATOM 864 C C . ARG A 1 108 ? -9.909 4.967 -5.507 1.00 86.12 108 ARG A C 1
ATOM 866 O O . ARG A 1 108 ? -9.986 5.918 -6.284 1.00 86.12 108 ARG A O 1
ATOM 873 N N . LEU A 1 109 ? -9.432 3.777 -5.870 1.00 87.88 109 LEU A N 1
ATOM 874 C CA . LEU A 1 109 ? -8.876 3.501 -7.196 1.00 87.88 109 LEU A CA 1
ATOM 875 C C . LEU A 1 109 ? -9.901 3.643 -8.327 1.00 87.88 109 LEU A C 1
ATOM 877 O O . LEU A 1 109 ? -9.522 4.068 -9.417 1.00 87.88 109 LEU A O 1
ATOM 881 N N . LYS A 1 110 ? -11.197 3.392 -8.082 1.00 88.31 110 LYS A N 1
ATOM 882 C CA . LYS A 1 110 ? -12.249 3.479 -9.119 1.00 88.31 110 LYS A CA 1
ATOM 883 C C . LYS A 1 110 ? -12.248 4.810 -9.882 1.00 88.31 110 LYS A C 1
ATOM 885 O O . LYS A 1 110 ? -12.487 4.809 -11.090 1.00 88.31 110 LYS A O 1
ATOM 890 N N . LYS A 1 111 ? -11.935 5.923 -9.203 1.00 89.88 111 LYS A N 1
ATOM 891 C CA . LYS A 1 111 ? -11.849 7.274 -9.794 1.00 89.88 111 LYS A CA 1
ATOM 892 C C . LYS A 1 111 ? -10.796 7.370 -10.909 1.00 89.88 111 LYS A C 1
ATOM 894 O O . LYS A 1 111 ? -10.967 8.154 -11.834 1.00 89.88 111 LYS A O 1
ATOM 899 N N . TYR A 1 112 ? -9.726 6.580 -10.835 1.00 89.88 112 TYR A N 1
ATOM 900 C CA . TYR A 1 112 ? -8.582 6.667 -11.749 1.00 89.88 112 TYR A CA 1
ATOM 901 C C . TYR A 1 112 ? -8.639 5.675 -12.905 1.00 89.88 112 TYR A C 1
ATOM 903 O O . TYR A 1 112 ? -7.766 5.709 -13.766 1.00 89.88 112 TYR A O 1
ATOM 911 N N . SER A 1 113 ? -9.673 4.834 -12.966 1.00 90.06 113 SER A N 1
ATOM 912 C CA . SER A 1 113 ? -9.840 3.839 -14.032 1.00 90.06 113 SER A CA 1
ATOM 913 C C . SER A 1 113 ? -9.788 4.436 -15.445 1.00 90.06 113 SER A C 1
ATOM 915 O O . SER A 1 113 ? -9.252 3.801 -16.348 1.00 90.06 113 SER A O 1
ATOM 917 N N . SER A 1 114 ? -10.286 5.663 -15.634 1.00 90.50 114 SER A N 1
ATOM 918 C CA . SER A 1 114 ? -10.240 6.380 -16.915 1.00 90.50 114 SER A CA 1
ATOM 919 C C . SER A 1 114 ? -9.012 7.278 -17.095 1.00 90.50 114 SER A C 1
ATOM 921 O O . SER A 1 114 ? -8.657 7.580 -18.228 1.00 90.50 114 SER A O 1
ATOM 923 N N . LEU A 1 115 ? -8.396 7.744 -16.003 1.00 91.56 115 LEU A N 1
ATOM 924 C CA . LEU A 1 115 ? -7.258 8.675 -16.040 1.00 91.56 115 LEU A CA 1
ATOM 925 C C . LEU A 1 115 ? -5.928 7.936 -16.208 1.00 91.56 115 LEU A C 1
ATOM 927 O O . LEU A 1 115 ? -5.104 8.330 -17.024 1.00 91.56 115 LEU A O 1
ATOM 931 N N . PHE A 1 116 ? -5.758 6.846 -15.461 1.00 93.12 116 PHE A N 1
ATOM 932 C CA . PHE A 1 116 ? -4.542 6.040 -15.408 1.00 93.12 116 PHE A CA 1
ATOM 933 C C . PHE A 1 116 ? -4.908 4.558 -15.562 1.00 93.12 116 PHE A C 1
ATOM 935 O O . PHE A 1 116 ? -4.805 3.793 -14.602 1.00 93.12 116 PHE A O 1
ATOM 942 N N . PRO A 1 117 ? -5.394 4.120 -16.739 1.00 91.12 117 PRO A N 1
ATOM 943 C CA . PRO A 1 117 ? -5.938 2.772 -16.909 1.00 91.12 117 PRO A CA 1
ATOM 944 C C . PRO A 1 117 ? -4.907 1.675 -16.609 1.00 91.12 117 PRO A C 1
ATOM 946 O O . PRO A 1 117 ? -5.241 0.688 -15.956 1.00 91.12 117 PRO A O 1
ATOM 949 N N . GLN A 1 118 ? -3.649 1.874 -17.016 1.00 90.19 118 GLN A N 1
ATOM 950 C CA . GLN A 1 118 ? -2.560 0.921 -16.775 1.00 90.19 118 GLN A CA 1
ATOM 951 C C . GLN A 1 118 ? -2.213 0.817 -15.285 1.00 90.19 118 GLN A C 1
ATOM 953 O O . GLN A 1 118 ? -2.186 -0.282 -14.732 1.00 90.19 118 GLN A O 1
ATOM 958 N N . THR A 1 119 ? -2.019 1.953 -14.611 1.00 91.19 119 THR A N 1
ATOM 959 C CA . THR A 1 119 ? -1.729 1.985 -13.171 1.00 91.19 119 THR A CA 1
ATOM 960 C C . THR A 1 119 ? -2.909 1.482 -12.347 1.00 91.19 119 THR A C 1
ATOM 962 O O . THR A 1 119 ? -2.722 0.720 -11.404 1.00 91.19 119 THR A O 1
ATOM 965 N N . HIS A 1 120 ? -4.145 1.806 -12.730 1.00 90.50 120 HIS A N 1
ATOM 966 C CA . HIS A 1 120 ? -5.347 1.259 -12.102 1.00 90.50 120 HIS A CA 1
ATOM 967 C C . HIS A 1 120 ? -5.415 -0.269 -12.221 1.00 90.50 120 HIS A C 1
ATOM 969 O O . HIS A 1 120 ? -5.752 -0.951 -11.251 1.00 90.50 120 HIS A O 1
ATOM 975 N N . GLU A 1 121 ? -5.109 -0.829 -13.393 1.00 89.12 121 GLU A N 1
ATOM 976 C CA . GLU A 1 121 ? -5.077 -2.280 -13.583 1.00 89.12 121 GLU A CA 1
ATOM 977 C C . GLU A 1 121 ? -3.977 -2.933 -12.738 1.00 89.12 121 GLU A C 1
ATOM 979 O O . GLU A 1 121 ? -4.235 -3.941 -12.075 1.00 89.12 121 GLU A O 1
ATOM 984 N N . LEU A 1 122 ? -2.784 -2.334 -12.707 1.00 88.31 122 LEU A N 1
ATOM 985 C CA . LEU A 1 122 ? -1.667 -2.795 -11.886 1.00 88.31 122 LEU A CA 1
ATOM 986 C C . LEU A 1 122 ? -2.032 -2.773 -10.400 1.00 88.31 122 LEU A C 1
ATOM 988 O O . LEU A 1 122 ? -1.911 -3.796 -9.734 1.00 88.31 122 LEU A O 1
ATOM 992 N N . LEU A 1 123 ? -2.563 -1.667 -9.883 1.00 88.19 123 LEU A N 1
ATOM 993 C CA . LEU A 1 123 ? -2.916 -1.538 -8.466 1.00 88.19 123 LEU A CA 1
ATOM 994 C C . LEU A 1 123 ? -4.058 -2.479 -8.057 1.00 88.19 123 LEU A C 1
ATOM 996 O O . LEU A 1 123 ? -4.033 -3.053 -6.973 1.00 88.19 123 LEU A O 1
ATOM 1000 N N . ASN A 1 124 ? -5.030 -2.736 -8.935 1.00 84.56 124 ASN A N 1
ATOM 1001 C CA . ASN A 1 124 ? -6.033 -3.774 -8.667 1.00 84.56 124 ASN A CA 1
ATOM 1002 C C . ASN A 1 124 ? -5.440 -5.184 -8.665 1.00 84.56 124 ASN A C 1
ATOM 1004 O O . ASN A 1 124 ? -6.032 -6.104 -8.089 1.00 84.56 124 ASN A O 1
ATOM 1008 N N . LYS A 1 125 ? -4.312 -5.383 -9.354 1.00 80.88 125 LYS A N 1
ATOM 1009 C CA . LYS A 1 125 ? -3.678 -6.688 -9.467 1.00 80.88 125 LYS A CA 1
ATOM 1010 C C . LYS A 1 125 ? -2.650 -6.970 -8.382 1.00 80.88 125 LYS A C 1
ATOM 1012 O O . LYS A 1 125 ? -2.602 -8.128 -7.969 1.00 80.88 125 LYS A O 1
ATOM 1017 N N . PHE A 1 126 ? -1.899 -5.958 -7.956 1.00 80.38 126 PHE A N 1
ATOM 1018 C CA . PHE A 1 126 ? -0.632 -6.113 -7.246 1.00 80.38 126 PHE A CA 1
ATOM 1019 C C . PHE A 1 126 ? -0.536 -5.385 -5.893 1.00 80.38 126 PHE A C 1
ATOM 1021 O O . PHE A 1 126 ? 0.546 -5.297 -5.321 1.00 80.38 126 PHE A O 1
ATOM 1028 N N . VAL A 1 127 ? -1.650 -4.881 -5.357 1.00 81.38 127 VAL A N 1
ATOM 1029 C CA . VAL A 1 127 ? -1.711 -4.407 -3.965 1.00 81.38 127 VAL A CA 1
ATOM 1030 C C . VAL A 1 127 ? -1.985 -5.593 -3.040 1.00 81.38 127 VAL A C 1
ATOM 1032 O O . VAL A 1 127 ? -2.986 -6.294 -3.218 1.00 81.38 127 VAL A O 1
ATOM 1035 N N . TYR A 1 128 ? -1.122 -5.788 -2.046 1.00 77.50 128 TYR A N 1
ATOM 1036 C CA . TYR A 1 128 ? -1.253 -6.786 -0.992 1.00 77.50 128 TYR A CA 1
ATOM 1037 C C . TYR A 1 128 ? -1.155 -6.109 0.375 1.00 77.50 128 TYR A C 1
ATOM 1039 O O . TYR A 1 128 ? -0.077 -5.735 0.814 1.00 77.50 128 TYR A O 1
ATOM 1047 N N . VAL A 1 129 ? -2.294 -5.963 1.057 1.00 78.88 129 VAL A N 1
ATOM 1048 C CA . VAL A 1 129 ? -2.392 -5.290 2.363 1.00 78.88 129 VAL A CA 1
ATOM 1049 C C . VAL A 1 129 ? -1.791 -3.872 2.314 1.00 78.88 129 VAL A C 1
ATOM 1051 O O . VAL A 1 129 ? -2.438 -2.970 1.778 1.00 78.88 129 VAL A O 1
ATOM 1054 N N . ASP A 1 130 ? -0.602 -3.662 2.874 1.00 82.19 130 ASP A N 1
ATOM 1055 C CA . ASP A 1 130 ? 0.146 -2.405 2.918 1.00 82.19 130 ASP A CA 1
ATOM 1056 C C . ASP A 1 130 ? 1.257 -2.310 1.864 1.00 82.19 130 ASP A C 1
ATOM 1058 O O . ASP A 1 130 ? 1.767 -1.213 1.630 1.00 82.19 130 ASP A O 1
ATOM 1062 N N . ASP A 1 131 ? 1.557 -3.406 1.171 1.00 84.88 131 ASP A N 1
ATOM 1063 C CA . ASP A 1 131 ? 2.552 -3.476 0.111 1.00 84.88 131 ASP A CA 1
ATOM 1064 C C . ASP A 1 131 ? 1.924 -3.299 -1.274 1.00 84.88 131 ASP A C 1
ATOM 1066 O O . ASP A 1 131 ? 0.883 -3.868 -1.619 1.00 84.88 131 ASP A O 1
ATOM 1070 N N . VAL A 1 132 ? 2.599 -2.527 -2.118 1.00 88.19 132 VAL A N 1
ATOM 1071 C CA . VAL A 1 132 ? 2.281 -2.401 -3.538 1.00 88.19 132 VAL A CA 1
ATOM 1072 C C . VAL A 1 132 ? 3.446 -2.954 -4.336 1.00 88.19 132 VAL A C 1
ATOM 1074 O O . VAL A 1 132 ? 4.572 -2.464 -4.256 1.00 88.19 132 VAL A O 1
ATOM 1077 N N . LEU A 1 133 ? 3.159 -3.966 -5.143 1.00 88.81 133 LEU A N 1
ATOM 1078 C CA . LEU A 1 133 ? 4.112 -4.533 -6.082 1.00 88.81 133 LEU A CA 1
ATOM 1079 C C . LEU A 1 133 ? 3.832 -3.982 -7.479 1.00 88.81 133 LEU A C 1
ATOM 1081 O O . LEU A 1 133 ? 2.693 -3.693 -7.850 1.00 88.81 133 LEU A O 1
ATOM 1085 N N . GLY A 1 134 ? 4.872 -3.852 -8.283 1.00 86.88 134 GLY A N 1
ATOM 1086 C CA . GLY A 1 134 ? 4.759 -3.409 -9.658 1.00 86.88 134 GLY A CA 1
ATOM 1087 C C . GLY A 1 134 ? 5.850 -4.004 -10.523 1.00 86.88 134 GLY A C 1
ATOM 1088 O O . GLY A 1 134 ? 6.920 -4.385 -10.055 1.00 86.88 134 GLY A O 1
ATOM 1089 N N . GLY A 1 135 ? 5.570 -4.092 -11.815 1.00 88.12 135 GLY A N 1
ATOM 1090 C CA . GLY A 1 135 ? 6.541 -4.564 -12.783 1.00 88.12 135 GLY A CA 1
ATOM 1091 C C . GLY A 1 135 ? 6.211 -4.065 -14.178 1.00 88.12 135 GLY A C 1
ATOM 1092 O O . GLY A 1 135 ? 5.039 -3.938 -14.534 1.00 88.12 135 GLY A O 1
ATOM 1093 N N . GLN A 1 136 ? 7.246 -3.745 -14.951 1.00 90.25 136 GLN A N 1
ATOM 1094 C CA . GLN A 1 136 ? 7.156 -3.300 -16.337 1.00 90.25 136 GLN A CA 1
ATOM 1095 C C . GLN A 1 136 ? 8.306 -3.827 -17.192 1.00 90.25 136 GLN A C 1
ATOM 1097 O O . GLN A 1 136 ? 9.346 -4.262 -16.702 1.00 90.25 136 GLN A O 1
ATOM 1102 N N . SER A 1 137 ? 8.108 -3.769 -18.508 1.00 90.56 137 SER A N 1
ATOM 1103 C CA . SER A 1 137 ? 9.117 -4.191 -19.487 1.00 90.56 137 SER A CA 1
ATOM 1104 C C . SER A 1 137 ? 10.203 -3.141 -19.742 1.00 90.56 137 SER A C 1
ATOM 1106 O O . SER A 1 137 ? 11.234 -3.471 -20.316 1.00 90.56 137 SER A O 1
ATOM 1108 N N . ALA A 1 138 ? 9.977 -1.885 -19.342 1.00 93.12 138 ALA A N 1
ATOM 1109 C CA . ALA A 1 138 ? 10.879 -0.764 -19.592 1.00 93.12 138 ALA A CA 1
ATOM 1110 C C . ALA A 1 138 ? 10.929 0.205 -18.402 1.00 93.12 138 ALA A C 1
ATOM 1112 O O . ALA A 1 138 ? 9.913 0.451 -17.749 1.00 93.12 138 ALA A O 1
ATOM 1113 N N . VAL A 1 139 ? 12.103 0.806 -18.178 1.00 94.06 139 VAL A N 1
ATOM 1114 C CA . VAL A 1 139 ? 12.360 1.770 -17.090 1.00 94.06 139 VAL A CA 1
ATOM 1115 C C . VAL A 1 139 ? 11.469 3.004 -17.210 1.00 94.06 139 VAL A C 1
ATOM 1117 O O . VAL A 1 139 ? 10.880 3.427 -16.221 1.00 94.06 139 VAL A O 1
ATOM 1120 N N . ALA A 1 140 ? 11.290 3.540 -18.423 1.00 94.56 140 ALA A N 1
ATOM 1121 C CA . ALA A 1 140 ? 10.421 4.694 -18.654 1.00 94.56 140 ALA A CA 1
ATOM 1122 C C . ALA A 1 140 ? 8.971 4.421 -18.214 1.00 94.56 140 ALA A C 1
ATOM 1124 O O . ALA A 1 140 ? 8.383 5.222 -17.494 1.00 94.56 140 ALA A O 1
ATOM 1125 N N . SER A 1 141 ? 8.418 3.259 -18.580 1.00 93.62 141 SER A N 1
ATOM 1126 C CA . SER A 1 141 ? 7.069 2.851 -18.168 1.00 93.62 141 SER A CA 1
ATOM 1127 C C . SER A 1 141 ? 6.977 2.625 -16.658 1.00 93.62 141 SER A C 1
ATOM 1129 O O . SER A 1 141 ? 6.009 3.058 -16.038 1.00 93.62 141 SER A O 1
ATOM 1131 N N . ALA A 1 142 ? 7.986 1.989 -16.051 1.00 93.81 142 ALA A N 1
ATOM 1132 C CA . ALA A 1 142 ? 8.042 1.803 -14.601 1.00 93.81 142 ALA A CA 1
ATOM 1133 C C . ALA A 1 142 ? 8.061 3.150 -13.859 1.00 93.81 142 ALA A C 1
ATOM 1135 O O . ALA A 1 142 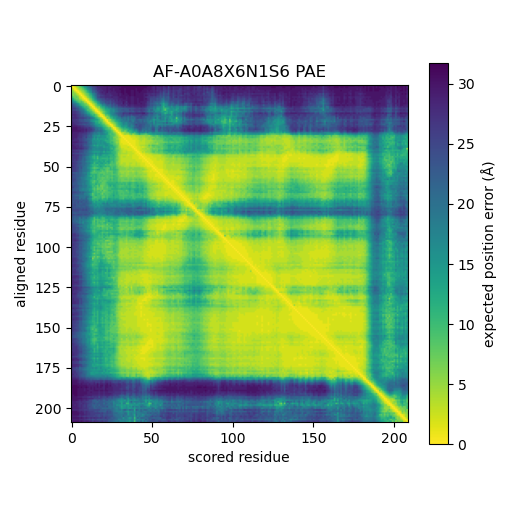? 7.332 3.332 -12.883 1.00 93.81 142 ALA A O 1
ATOM 1136 N N . TYR A 1 143 ? 8.836 4.116 -14.355 1.00 95.56 143 TYR A N 1
ATOM 1137 C CA . TYR A 1 143 ? 8.909 5.460 -13.795 1.00 95.56 143 TYR A CA 1
ATOM 1138 C C . TYR A 1 143 ? 7.570 6.200 -13.905 1.00 95.56 143 TYR A C 1
ATOM 1140 O O . TYR A 1 143 ? 7.090 6.732 -12.904 1.00 95.56 143 TYR A O 1
ATOM 1148 N N . THR A 1 144 ? 6.917 6.174 -15.073 1.00 95.69 144 THR A N 1
ATOM 1149 C CA . THR A 1 144 ? 5.581 6.768 -15.257 1.00 95.69 144 THR A CA 1
ATOM 1150 C C . THR A 1 144 ? 4.572 6.197 -14.263 1.00 95.69 144 THR A C 1
ATOM 1152 O O . THR A 1 144 ? 3.924 6.963 -13.553 1.00 95.69 144 THR A O 1
ATOM 1155 N N . ILE A 1 145 ? 4.501 4.868 -14.133 1.00 94.50 145 ILE A N 1
ATOM 1156 C CA . ILE A 1 145 ? 3.607 4.217 -13.163 1.00 94.50 145 ILE A CA 1
ATOM 1157 C C . ILE A 1 145 ? 3.952 4.635 -11.731 1.00 94.50 145 ILE A C 1
ATOM 1159 O O . ILE A 1 145 ? 3.057 4.878 -10.930 1.00 94.50 145 ILE A O 1
ATOM 1163 N N . SER A 1 146 ? 5.237 4.762 -11.398 1.00 94.81 146 SER A N 1
ATOM 1164 C CA . SER A 1 146 ? 5.665 5.186 -10.060 1.00 94.81 146 SER A CA 1
ATOM 1165 C C . SER A 1 146 ? 5.144 6.582 -9.716 1.00 94.81 146 SER A C 1
ATOM 1167 O O . SER A 1 146 ? 4.611 6.794 -8.627 1.00 94.81 146 SER A O 1
ATOM 1169 N N . VAL A 1 147 ? 5.241 7.524 -10.658 1.00 95.12 147 VAL A N 1
ATOM 1170 C CA . VAL A 1 147 ? 4.717 8.891 -10.503 1.00 95.12 147 VAL A CA 1
ATOM 1171 C C . VAL A 1 147 ? 3.193 8.884 -10.366 1.00 95.12 147 VAL A C 1
ATOM 1173 O O . VAL A 1 147 ? 2.654 9.535 -9.470 1.00 95.12 147 VAL A O 1
ATOM 1176 N N . GLU A 1 148 ? 2.493 8.115 -11.203 1.00 95.12 148 GLU A N 1
ATOM 1177 C CA . GLU A 1 148 ? 1.034 7.974 -11.132 1.00 95.12 148 GLU A CA 1
ATOM 1178 C C . GLU A 1 148 ? 0.588 7.364 -9.795 1.00 95.12 148 GLU A C 1
ATOM 1180 O O . GLU A 1 148 ? -0.359 7.853 -9.179 1.00 95.12 148 GLU A O 1
ATOM 1185 N N . CYS A 1 149 ? 1.306 6.359 -9.285 1.00 94.19 149 CYS A N 1
ATOM 1186 C CA . CYS A 1 149 ? 1.087 5.798 -7.953 1.00 94.19 149 CYS A CA 1
ATOM 1187 C C . CYS A 1 149 ? 1.233 6.873 -6.870 1.00 94.19 149 CYS A C 1
ATOM 1189 O O . CYS A 1 149 ? 0.321 7.039 -6.060 1.00 94.19 149 CYS A O 1
ATOM 1191 N N . VAL A 1 150 ? 2.326 7.646 -6.869 1.00 94.06 150 VAL A N 1
ATOM 1192 C CA . VAL A 1 150 ? 2.515 8.745 -5.903 1.00 94.06 150 VAL A CA 1
ATOM 1193 C C . VAL A 1 150 ? 1.343 9.724 -5.953 1.00 94.06 150 VAL A C 1
ATOM 1195 O O . VAL A 1 150 ? 0.823 10.099 -4.902 1.00 94.06 150 VAL A O 1
ATOM 1198 N N . GLN A 1 151 ? 0.879 10.099 -7.146 1.00 93.38 151 GLN A N 1
ATOM 1199 C CA . GLN A 1 151 ? -0.261 11.001 -7.299 1.00 93.38 151 GLN A CA 1
ATOM 1200 C C . GLN A 1 151 ? -1.552 10.404 -6.717 1.00 93.38 151 GLN A C 1
ATOM 1202 O O . GLN A 1 151 ? -2.203 11.038 -5.883 1.00 93.38 151 GLN A O 1
ATOM 1207 N N . ILE A 1 152 ? -1.907 9.181 -7.118 1.00 92.19 152 ILE A N 1
ATOM 1208 C CA . ILE A 1 152 ? -3.128 8.484 -6.684 1.00 92.19 152 ILE A CA 1
ATOM 1209 C C . ILE A 1 152 ? -3.178 8.366 -5.159 1.00 92.19 152 ILE A C 1
ATOM 1211 O O . ILE A 1 152 ? -4.198 8.668 -4.532 1.00 92.19 152 ILE A O 1
ATOM 1215 N N . PHE A 1 153 ? -2.072 7.925 -4.562 1.00 91.69 153 PHE A N 1
ATOM 1216 C CA . PHE A 1 153 ? -1.968 7.664 -3.131 1.00 91.69 153 PHE A CA 1
ATOM 1217 C C . PHE A 1 153 ? -1.839 8.953 -2.306 1.00 91.69 153 PHE A C 1
ATOM 1219 O O . PHE A 1 153 ? -2.388 9.032 -1.206 1.00 91.69 153 PHE A O 1
ATOM 1226 N N . SER A 1 154 ? -1.226 10.005 -2.855 1.00 91.06 154 SER A N 1
ATOM 1227 C CA . SER A 1 154 ? -1.220 11.344 -2.250 1.00 91.06 154 SER A CA 1
ATOM 1228 C C . SER A 1 154 ? -2.632 11.938 -2.182 1.00 91.06 154 SER A C 1
ATOM 1230 O O . SER A 1 154 ? -3.076 12.355 -1.113 1.00 91.06 154 SER A O 1
ATOM 1232 N N . GLU A 1 155 ? -3.410 11.860 -3.270 1.00 90.12 155 GLU A N 1
ATOM 1233 C CA . GLU A 1 155 ? -4.831 12.256 -3.276 1.00 90.12 155 GLU A CA 1
ATOM 1234 C C . GLU A 1 155 ? -5.694 11.391 -2.332 1.00 90.12 155 GLU A C 1
ATOM 1236 O O . GLU A 1 155 ? -6.782 11.795 -1.906 1.00 90.12 155 GLU A O 1
ATOM 1241 N N . ALA A 1 156 ? -5.240 10.182 -1.996 1.00 87.12 156 ALA A N 1
ATOM 1242 C CA . ALA A 1 156 ? -5.872 9.311 -1.010 1.00 87.12 156 ALA A CA 1
ATOM 1243 C C . ALA A 1 156 ? -5.449 9.594 0.443 1.00 87.12 156 ALA A C 1
ATOM 1245 O O . ALA A 1 156 ? -6.000 8.959 1.337 1.00 87.12 156 ALA A O 1
ATOM 1246 N N . ASN A 1 157 ? -4.538 10.543 0.698 1.00 88.62 157 ASN A N 1
ATOM 1247 C CA . ASN A 1 157 ? -3.885 10.751 2.000 1.00 88.62 157 ASN A CA 1
ATOM 1248 C C . ASN A 1 157 ? -3.178 9.486 2.528 1.00 88.62 157 ASN A C 1
ATOM 1250 O O . ASN A 1 157 ? -3.123 9.249 3.734 1.00 88.62 157 ASN A O 1
ATOM 1254 N N . MET A 1 158 ? -2.643 8.665 1.625 1.00 90.31 158 MET A N 1
ATOM 1255 C CA . MET A 1 158 ? -1.975 7.397 1.922 1.00 90.31 158 MET A CA 1
ATOM 1256 C C . MET A 1 158 ? -0.543 7.434 1.377 1.00 90.31 158 MET A C 1
ATOM 1258 O O . MET A 1 158 ? -0.268 6.804 0.364 1.00 90.31 158 MET A O 1
ATOM 1262 N N . PRO A 1 159 ? 0.377 8.204 1.984 1.00 91.31 159 PRO A N 1
ATOM 1263 C CA . PRO A 1 159 ? 1.698 8.432 1.411 1.00 91.31 159 PRO A CA 1
ATOM 1264 C C . PRO A 1 159 ? 2.487 7.130 1.230 1.00 91.31 159 PRO A C 1
ATOM 1266 O O . PRO A 1 159 ? 2.530 6.280 2.120 1.00 91.31 159 PRO A O 1
ATOM 1269 N N . LEU A 1 160 ? 3.144 7.014 0.078 1.00 93.44 160 LEU A N 1
ATOM 1270 C CA . LEU A 1 160 ? 4.009 5.892 -0.275 1.00 93.44 160 LEU A CA 1
ATOM 1271 C C . LEU A 1 160 ? 5.448 6.143 0.190 1.00 93.44 160 LEU A C 1
ATOM 1273 O O . LEU A 1 160 ? 5.944 7.269 0.108 1.00 93.44 160 LEU A O 1
ATOM 1277 N N . HIS A 1 161 ? 6.127 5.104 0.666 1.00 92.62 161 HIS A N 1
ATOM 1278 C CA . HIS A 1 161 ? 7.514 5.170 1.129 1.00 92.62 161 HIS A CA 1
ATOM 1279 C C . HIS A 1 161 ? 8.243 3.844 0.899 1.00 92.62 161 HIS A C 1
ATOM 1281 O O . HIS A 1 161 ? 7.620 2.879 0.473 1.00 92.62 161 HIS A O 1
ATOM 1287 N N . LYS A 1 162 ? 9.552 3.815 1.190 1.00 91.38 162 LYS A N 1
ATOM 1288 C CA . LYS A 1 162 ? 10.406 2.631 1.003 1.00 91.38 162 LYS A CA 1
ATOM 1289 C C . LYS A 1 162 ? 10.322 2.082 -0.424 1.00 91.38 162 LYS A C 1
ATOM 1291 O O . LYS A 1 162 ? 10.119 0.902 -0.666 1.00 91.38 162 LYS A O 1
ATOM 1296 N N . TRP A 1 163 ? 10.460 2.983 -1.389 1.00 93.25 163 TRP A N 1
ATOM 1297 C CA . TRP A 1 163 ? 10.511 2.620 -2.797 1.00 93.25 163 TRP A CA 1
ATOM 1298 C C . TRP A 1 163 ? 11.725 1.770 -3.077 1.00 93.25 163 TRP A C 1
ATOM 1300 O O . TRP A 1 163 ? 12.833 2.084 -2.635 1.00 93.25 163 TRP A O 1
ATOM 1310 N N . ALA A 1 164 ? 11.515 0.703 -3.828 1.00 90.44 164 ALA A N 1
ATOM 1311 C CA . ALA A 1 164 ? 12.529 -0.303 -3.948 1.00 90.44 164 ALA A CA 1
ATOM 1312 C C . ALA A 1 164 ? 12.407 -0.988 -5.339 1.00 90.44 164 ALA A C 1
ATOM 1314 O O . ALA A 1 164 ? 11.315 -1.317 -5.776 1.00 90.44 164 ALA A O 1
ATOM 1315 N N . THR A 1 165 ? 13.505 -1.143 -6.091 1.00 90.19 165 THR A N 1
ATOM 1316 C CA . THR A 1 165 ? 13.564 -1.766 -7.423 1.00 90.19 165 THR A CA 1
ATOM 1317 C C . THR A 1 165 ? 14.858 -2.550 -7.693 1.00 90.19 165 THR A C 1
ATOM 1319 O O . THR A 1 165 ? 15.940 -2.202 -7.201 1.00 90.19 165 THR A O 1
ATOM 1322 N N . ASN A 1 166 ? 14.753 -3.559 -8.566 1.00 89.44 166 ASN A N 1
ATOM 1323 C CA . ASN A 1 166 ? 15.884 -4.304 -9.129 1.00 89.44 166 ASN A CA 1
ATOM 1324 C C . ASN A 1 166 ? 16.685 -3.519 -10.193 1.00 89.44 166 ASN A C 1
ATOM 1326 O O . ASN A 1 166 ? 17.808 -3.900 -10.509 1.00 89.44 166 ASN A O 1
ATOM 1330 N N . SER A 1 167 ? 16.146 -2.428 -10.744 1.00 89.88 167 SER A N 1
ATOM 1331 C CA . SER A 1 167 ? 16.801 -1.641 -11.795 1.00 89.88 167 SER A CA 1
ATOM 1332 C C . SER A 1 167 ? 17.584 -0.462 -11.217 1.00 89.88 167 SER A C 1
ATOM 1334 O O . SER A 1 167 ? 17.005 0.442 -10.617 1.00 89.88 167 SER A O 1
ATOM 1336 N N . ALA A 1 168 ? 18.903 -0.439 -11.434 1.00 90.38 168 ALA A N 1
ATOM 1337 C CA . ALA A 1 168 ? 19.746 0.691 -11.034 1.00 90.38 168 ALA A CA 1
ATOM 1338 C C . ALA A 1 168 ? 19.327 1.995 -11.736 1.00 90.38 168 ALA A C 1
ATOM 1340 O O . ALA A 1 168 ? 19.199 3.024 -11.082 1.00 90.38 168 ALA A O 1
ATOM 1341 N N . GLU A 1 169 ? 19.007 1.923 -13.032 1.00 93.12 169 GLU A N 1
ATOM 1342 C CA . GLU A 1 169 ? 18.542 3.071 -13.821 1.00 93.12 169 GLU A CA 1
ATOM 1343 C C . GLU A 1 169 ? 17.249 3.675 -13.251 1.00 93.12 169 GLU A C 1
ATOM 1345 O O . GLU A 1 169 ? 17.130 4.891 -13.113 1.00 93.12 169 GLU A O 1
ATOM 1350 N N . LEU A 1 170 ? 16.277 2.835 -12.870 1.00 92.94 170 LEU A N 1
ATOM 1351 C CA . LEU A 1 170 ? 15.038 3.315 -12.253 1.00 92.94 170 LEU A CA 1
ATOM 1352 C C . LEU A 1 170 ? 15.293 3.935 -10.873 1.00 92.94 170 LEU A C 1
ATOM 1354 O O . LEU A 1 170 ? 14.688 4.952 -10.533 1.00 92.94 170 LEU A O 1
ATOM 1358 N N . ARG A 1 171 ? 16.197 3.338 -10.090 1.00 93.06 171 ARG A N 1
ATOM 1359 C CA . ARG A 1 171 ? 16.575 3.838 -8.765 1.00 93.06 171 ARG A CA 1
ATOM 1360 C C . ARG A 1 171 ? 17.203 5.227 -8.847 1.00 93.06 171 ARG A C 1
ATOM 1362 O O . ARG A 1 171 ? 16.770 6.113 -8.121 1.00 93.06 171 ARG A O 1
ATOM 1369 N N . GLU A 1 172 ? 18.143 5.439 -9.765 1.00 92.75 172 GLU A N 1
ATOM 1370 C CA . GLU A 1 172 ? 18.765 6.750 -9.994 1.00 92.75 172 GLU A CA 1
ATOM 1371 C C . GLU A 1 172 ? 17.723 7.807 -10.389 1.00 92.75 172 GLU A C 1
ATOM 1373 O O . GLU A 1 172 ? 17.715 8.915 -9.847 1.00 92.75 172 GLU A O 1
ATOM 1378 N N . LEU A 1 173 ? 16.777 7.459 -11.271 1.00 93.94 173 LEU A N 1
ATOM 1379 C CA . LEU A 1 173 ? 15.682 8.364 -11.639 1.00 93.94 173 LEU A CA 1
ATOM 1380 C C . LEU A 1 173 ? 14.823 8.750 -10.432 1.00 93.94 173 LEU A C 1
ATOM 1382 O O . LEU A 1 173 ? 14.446 9.913 -10.286 1.00 93.94 173 LEU A O 1
ATOM 1386 N N . TRP A 1 174 ? 14.511 7.805 -9.553 1.00 94.69 174 TRP A N 1
ATOM 1387 C CA . TRP A 1 174 ? 13.773 8.079 -8.323 1.00 94.69 174 TRP A CA 1
ATOM 1388 C C . TRP A 1 174 ? 14.548 8.966 -7.347 1.00 94.69 174 TRP A C 1
ATOM 1390 O O . TRP A 1 174 ? 13.954 9.886 -6.782 1.0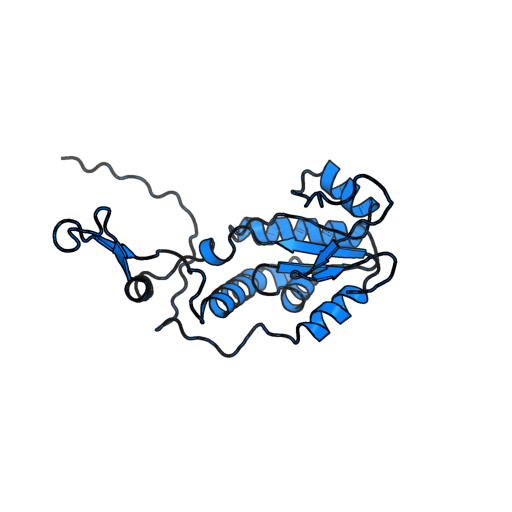0 94.69 174 TRP A O 1
ATOM 1400 N N . GLU A 1 175 ? 15.857 8.748 -7.184 1.00 92.19 175 GLU A N 1
ATOM 1401 C CA . GLU A 1 175 ? 16.728 9.583 -6.342 1.00 92.19 175 GLU A CA 1
ATOM 1402 C C . GLU A 1 175 ? 16.732 11.031 -6.830 1.00 92.19 175 GLU A C 1
ATOM 1404 O O . GLU A 1 175 ? 16.490 11.958 -6.053 1.00 92.19 175 GLU A O 1
ATOM 1409 N N . MET A 1 176 ? 16.912 11.227 -8.138 1.00 91.56 176 MET A N 1
ATOM 1410 C CA . MET A 1 176 ? 16.896 12.552 -8.764 1.00 91.56 176 MET A CA 1
ATOM 1411 C C . MET A 1 176 ? 15.557 13.278 -8.598 1.00 91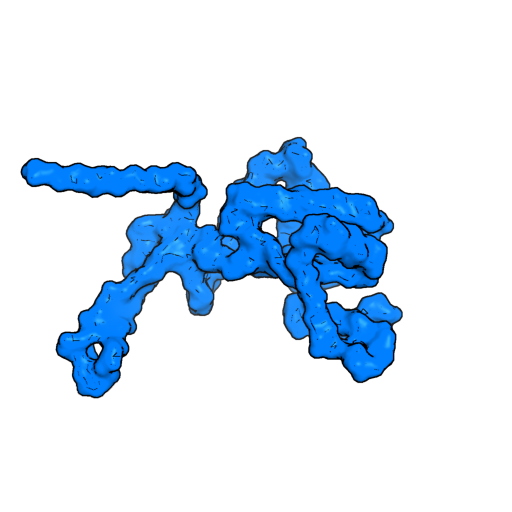.56 176 MET A C 1
ATOM 1413 O O . MET A 1 176 ? 15.525 14.508 -8.575 1.00 91.56 176 MET A O 1
ATOM 1417 N N . ASN A 1 177 ? 14.455 12.534 -8.479 1.00 92.69 177 ASN A N 1
ATOM 1418 C CA . ASN A 1 177 ? 13.100 13.076 -8.368 1.00 92.69 177 ASN A CA 1
ATOM 1419 C C . ASN A 1 177 ? 12.536 13.025 -6.933 1.00 92.69 177 ASN A C 1
ATOM 1421 O O . ASN A 1 177 ? 11.348 13.274 -6.732 1.00 92.69 177 ASN A O 1
ATOM 1425 N N . GLY A 1 178 ? 13.371 12.743 -5.924 1.00 89.94 178 GLY A N 1
ATOM 1426 C CA . GLY A 1 178 ? 13.019 12.880 -4.505 1.00 89.94 178 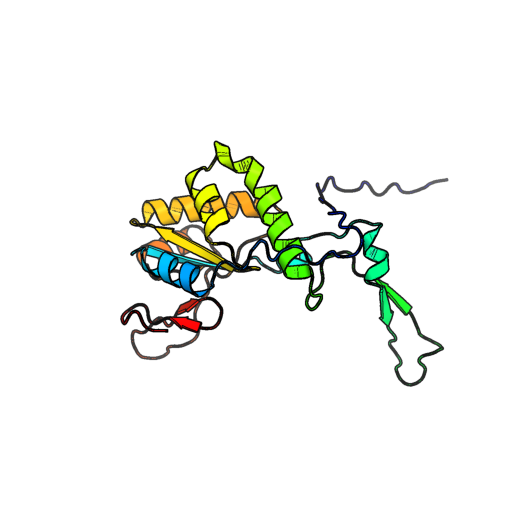GLY A CA 1
ATOM 1427 C C . GLY A 1 178 ? 12.115 11.781 -3.936 1.00 89.94 178 GLY A C 1
ATOM 1428 O O . GLY A 1 178 ? 11.413 12.010 -2.949 1.00 89.94 178 GLY A O 1
ATOM 1429 N N . PHE A 1 179 ? 12.107 10.591 -4.534 1.00 91.12 179 PHE A N 1
ATOM 1430 C CA . PHE A 1 179 ? 11.375 9.444 -3.993 1.00 91.12 179 PHE A CA 1
ATOM 1431 C C . PHE A 1 179 ? 12.022 8.946 -2.688 1.00 91.12 179 PHE A C 1
ATOM 1433 O O . PHE A 1 179 ? 13.238 8.971 -2.512 1.00 91.12 179 PHE A O 1
ATOM 1440 N N . SER A 1 180 ? 11.199 8.460 -1.755 1.00 87.88 180 SER A N 1
ATOM 1441 C CA . SER A 1 180 ? 11.672 7.892 -0.483 1.00 87.88 180 SER A CA 1
ATOM 1442 C C . SER A 1 180 ? 12.125 6.444 -0.669 1.00 87.88 180 SER A C 1
ATOM 1444 O O . SER A 1 180 ? 11.325 5.531 -0.474 1.00 87.88 180 SER A O 1
ATOM 1446 N N . ILE A 1 181 ? 13.376 6.241 -1.068 1.00 86.25 181 ILE A N 1
ATOM 1447 C CA . ILE A 1 181 ? 13.928 4.921 -1.405 1.00 86.25 181 ILE A CA 1
ATOM 1448 C C . ILE A 1 181 ? 14.326 4.144 -0.148 1.00 86.25 181 ILE A C 1
ATOM 1450 O O . ILE A 1 181 ? 14.832 4.714 0.821 1.00 86.25 181 ILE A O 1
ATOM 1454 N N . GLU A 1 182 ? 14.096 2.832 -0.159 1.00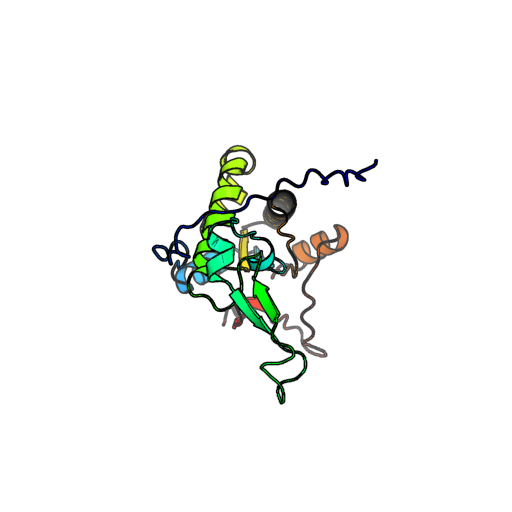 79.06 182 GLU A N 1
ATOM 1455 C CA . GLU A 1 182 ? 14.614 1.934 0.868 1.00 79.06 182 GLU A CA 1
ATOM 1456 C C . GLU A 1 182 ? 16.098 1.644 0.609 1.00 79.06 182 GLU A C 1
ATOM 1458 O O . GLU A 1 182 ? 16.468 0.974 -0.354 1.00 79.06 182 GLU A O 1
ATOM 1463 N N . ILE A 1 183 ? 16.968 2.156 1.481 1.00 64.50 183 ILE A N 1
ATOM 1464 C CA . ILE A 1 183 ? 18.388 1.805 1.471 1.00 64.50 183 ILE A CA 1
ATOM 1465 C C . ILE A 1 183 ? 18.522 0.506 2.260 1.00 64.50 183 ILE A C 1
ATOM 1467 O O . ILE A 1 183 ? 18.493 0.516 3.491 1.00 64.50 183 ILE A O 1
ATOM 1471 N N . SER A 1 184 ? 18.668 -0.622 1.569 1.00 53.09 184 SER A N 1
ATOM 1472 C CA . SER A 1 184 ? 19.008 -1.892 2.205 1.00 53.09 184 SER A CA 1
ATOM 1473 C C . SER A 1 184 ? 20.396 -1.774 2.846 1.00 53.09 184 SER A C 1
ATOM 1475 O O . SER A 1 184 ? 21.422 -1.920 2.181 1.00 53.09 184 SER A O 1
ATOM 1477 N N . SER A 1 185 ? 20.448 -1.492 4.148 1.00 38.91 185 SER A N 1
ATOM 1478 C CA . SER A 1 185 ? 21.673 -1.476 4.948 1.00 38.91 185 SER A CA 1
ATOM 1479 C C . SER A 1 185 ? 22.155 -2.900 5.225 1.00 38.91 185 SER A C 1
ATOM 1481 O O . SER A 1 185 ? 22.184 -3.336 6.366 1.00 38.91 185 SER A O 1
ATOM 1483 N N . ASN A 1 186 ? 22.509 -3.650 4.182 1.00 36.50 186 ASN A N 1
ATOM 1484 C CA . ASN A 1 186 ? 23.188 -4.938 4.305 1.00 36.50 186 ASN A CA 1
ATOM 1485 C C . ASN A 1 186 ? 24.001 -5.246 3.043 1.00 36.50 186 ASN A C 1
ATOM 1487 O O . ASN A 1 186 ? 23.574 -6.051 2.227 1.00 36.50 186 ASN A O 1
ATOM 1491 N N . SER A 1 187 ? 25.179 -4.620 2.927 1.00 34.56 187 SER A N 1
ATOM 1492 C CA . SER A 1 187 ? 26.388 -5.223 2.331 1.00 34.56 187 SER A CA 1
ATOM 1493 C C . SER A 1 187 ? 27.540 -4.210 2.299 1.00 34.56 187 SER A C 1
ATOM 1495 O O . SER A 1 187 ? 27.853 -3.607 1.272 1.00 34.56 187 SER A O 1
ATOM 1497 N N . ILE A 1 188 ? 28.226 -4.048 3.437 1.00 37.44 188 ILE A N 1
ATOM 1498 C CA . ILE A 1 188 ? 29.656 -3.724 3.389 1.00 37.44 188 ILE A CA 1
ATOM 1499 C C . ILE A 1 188 ? 30.332 -4.995 2.864 1.00 37.44 188 ILE A C 1
ATOM 1501 O O . ILE A 1 188 ? 30.519 -5.953 3.607 1.00 37.44 188 ILE A O 1
ATOM 1505 N N . GLY A 1 189 ? 30.646 -5.000 1.569 1.00 35.91 189 GLY A N 1
ATOM 1506 C CA . GLY A 1 189 ? 31.391 -6.065 0.902 1.00 35.91 189 GLY A CA 1
ATOM 1507 C C . GLY A 1 189 ? 30.513 -7.065 0.145 1.00 35.91 189 GLY A C 1
ATOM 1508 O O . GLY A 1 189 ? 29.823 -7.873 0.749 1.00 35.91 189 GLY A O 1
ATOM 1509 N N . GLN A 1 190 ? 30.670 -7.050 -1.183 1.00 33.53 190 GLN A N 1
ATOM 1510 C CA . GLN A 1 190 ? 30.082 -7.917 -2.219 1.00 33.53 190 GLN A CA 1
ATOM 1511 C C . GLN A 1 190 ? 28.722 -7.474 -2.795 1.00 33.53 190 GLN A C 1
ATOM 1513 O O . GLN A 1 190 ? 27.777 -7.168 -2.081 1.00 33.53 190 GLN A O 1
ATOM 1518 N N . ASN A 1 191 ? 28.692 -7.446 -4.133 1.00 36.91 191 ASN A N 1
ATOM 1519 C CA . ASN A 1 191 ? 27.696 -6.928 -5.083 1.00 36.91 191 ASN A CA 1
ATOM 1520 C C . ASN A 1 191 ? 26.275 -7.547 -5.024 1.00 36.91 191 ASN A C 1
ATOM 1522 O O . ASN A 1 191 ? 25.621 -7.620 -6.055 1.00 36.91 191 ASN A O 1
ATOM 1526 N N . MET A 1 192 ? 25.762 -7.990 -3.876 1.00 35.06 192 MET A N 1
ATOM 1527 C CA . MET A 1 192 ? 24.388 -8.509 -3.780 1.00 35.06 192 MET A CA 1
ATOM 1528 C C . MET A 1 192 ? 23.462 -7.491 -3.121 1.00 35.06 192 MET A C 1
ATOM 1530 O O . MET A 1 192 ? 23.444 -7.352 -1.899 1.00 35.06 192 MET A O 1
ATOM 1534 N N . ILE A 1 193 ? 22.651 -6.808 -3.931 1.00 43.56 193 ILE A N 1
ATOM 1535 C CA . ILE A 1 193 ? 21.500 -6.051 -3.431 1.00 43.56 193 ILE A CA 1
ATOM 1536 C C . ILE A 1 193 ? 20.410 -7.073 -3.089 1.00 43.56 193 ILE A C 1
ATOM 1538 O O . ILE A 1 193 ? 19.608 -7.446 -3.939 1.00 43.56 193 ILE A O 1
ATOM 1542 N N . ASN A 1 194 ? 20.396 -7.561 -1.849 1.00 44.50 194 ASN A N 1
ATOM 1543 C CA . ASN A 1 194 ? 19.305 -8.406 -1.364 1.00 44.50 194 ASN A CA 1
ATOM 1544 C C . ASN A 1 194 ? 18.041 -7.553 -1.202 1.00 44.50 194 ASN A C 1
ATOM 1546 O O . ASN A 1 194 ? 17.933 -6.761 -0.263 1.00 44.50 194 ASN A O 1
ATOM 1550 N N . TYR A 1 195 ? 17.090 -7.720 -2.120 1.00 52.06 195 TYR A N 1
ATOM 1551 C CA . TYR A 1 195 ? 15.768 -7.107 -2.040 1.00 52.06 195 TYR A CA 1
ATOM 1552 C C . TYR A 1 195 ? 14.922 -7.836 -1.004 1.00 52.06 195 TYR A C 1
ATOM 1554 O O . TYR A 1 195 ? 15.026 -9.048 -0.896 1.00 52.06 195 TYR A O 1
ATOM 1562 N N . LYS A 1 196 ? 14.060 -7.156 -0.246 1.00 48.81 196 LYS A N 1
ATOM 1563 C CA . LYS A 1 196 ? 13.015 -7.845 0.525 1.00 48.81 196 LYS A CA 1
ATOM 1564 C C . LYS A 1 196 ? 11.671 -7.586 -0.129 1.00 48.81 196 LYS A C 1
ATOM 1566 O O . LYS A 1 196 ? 11.294 -6.440 -0.326 1.00 48.81 196 LYS A O 1
ATOM 1571 N N . VAL A 1 197 ? 10.959 -8.653 -0.466 1.00 52.69 197 VAL A N 1
ATOM 1572 C CA . VAL A 1 197 ? 9.603 -8.596 -1.019 1.00 52.69 197 VAL A CA 1
ATOM 1573 C C . VAL A 1 197 ? 8.706 -9.363 -0.060 1.00 52.69 197 VAL A C 1
ATOM 1575 O O . VAL A 1 197 ? 8.905 -10.560 0.139 1.00 52.69 197 VAL A O 1
ATOM 1578 N N . LEU A 1 198 ? 7.758 -8.673 0.583 1.00 53.03 198 LEU A N 1
ATOM 1579 C CA . LEU A 1 198 ? 6.794 -9.274 1.519 1.00 53.03 198 LEU A CA 1
ATOM 1580 C C . LEU A 1 198 ? 7.459 -10.056 2.677 1.00 53.03 198 LEU A C 1
ATOM 1582 O O . LEU A 1 198 ? 6.981 -11.103 3.108 1.00 53.03 198 LEU A O 1
ATOM 1586 N N . GLY A 1 199 ? 8.609 -9.572 3.161 1.00 47.09 199 GLY A N 1
ATOM 1587 C CA . GLY A 1 199 ? 9.378 -10.206 4.241 1.00 47.09 199 GLY A CA 1
ATOM 1588 C C . GLY A 1 199 ? 10.323 -11.336 3.810 1.00 47.09 199 GLY A C 1
ATOM 1589 O O . GLY A 1 199 ? 11.050 -11.859 4.655 1.00 47.09 199 GLY A O 1
ATOM 1590 N N . ILE A 1 200 ? 10.371 -11.673 2.518 1.00 50.78 200 ILE A N 1
ATOM 1591 C CA . ILE A 1 200 ? 11.247 -12.703 1.945 1.00 50.78 200 ILE A CA 1
ATOM 1592 C C . ILE A 1 200 ? 12.419 -12.032 1.220 1.00 50.78 200 ILE A C 1
ATOM 1594 O O . ILE A 1 200 ? 12.220 -11.069 0.479 1.00 50.78 200 ILE A O 1
ATOM 1598 N N . SER A 1 201 ? 13.642 -12.521 1.439 1.00 52.19 201 SER A N 1
ATOM 1599 C CA . SER A 1 201 ? 14.829 -12.042 0.721 1.00 52.19 201 SER A CA 1
ATOM 1600 C C . SER A 1 201 ? 14.784 -12.528 -0.731 1.00 52.19 201 SER A C 1
ATOM 1602 O O . SER A 1 201 ? 14.765 -13.720 -0.983 1.00 52.19 201 SER A O 1
ATOM 1604 N N . CYS A 1 202 ? 14.771 -11.612 -1.688 1.00 46.75 202 CYS A N 1
ATOM 1605 C CA . CYS A 1 202 ? 14.832 -11.875 -3.114 1.00 46.75 202 CYS A CA 1
ATOM 1606 C C . CYS A 1 202 ? 16.233 -11.527 -3.626 1.00 46.75 202 CYS A C 1
ATOM 1608 O O . CYS A 1 202 ? 16.652 -10.365 -3.589 1.00 46.75 202 CYS A O 1
ATOM 1610 N N . ASP A 1 203 ? 16.937 -12.539 -4.126 1.00 53.69 203 ASP A N 1
ATOM 1611 C CA . ASP A 1 203 ? 18.182 -12.370 -4.872 1.00 53.69 203 ASP A CA 1
ATOM 1612 C C . ASP A 1 203 ? 17.829 -12.072 -6.337 1.00 53.69 203 ASP A C 1
ATOM 1614 O O . ASP A 1 203 ? 17.303 -12.931 -7.052 1.00 53.69 203 ASP A O 1
ATOM 1618 N N . THR A 1 204 ? 18.074 -10.835 -6.778 1.00 48.59 204 THR A N 1
ATOM 1619 C CA . THR A 1 204 ? 17.749 -10.373 -8.137 1.00 48.59 204 THR A CA 1
ATOM 1620 C C . THR A 1 204 ? 18.663 -10.953 -9.213 1.00 48.59 204 THR A C 1
ATOM 1622 O O . THR A 1 204 ? 18.271 -10.971 -10.376 1.00 48.59 204 THR A O 1
ATOM 1625 N N . ASP A 1 205 ? 19.850 -11.441 -8.845 1.00 48.12 205 ASP A N 1
ATOM 1626 C CA . ASP A 1 205 ? 20.812 -12.012 -9.792 1.00 48.12 205 ASP A CA 1
ATOM 1627 C C . ASP A 1 205 ? 20.559 -13.506 -10.016 1.00 48.12 205 ASP A C 1
ATOM 1629 O O . ASP A 1 205 ? 20.874 -14.046 -11.079 1.00 48.12 205 ASP A O 1
ATOM 1633 N N . ARG A 1 206 ? 20.000 -14.189 -9.008 1.00 45.12 206 ARG A N 1
ATOM 1634 C CA . ARG A 1 206 ? 19.759 -15.641 -9.038 1.00 45.12 206 ARG A CA 1
ATOM 1635 C C . ARG A 1 206 ? 18.299 -16.039 -9.211 1.00 45.12 206 ARG A C 1
ATOM 1637 O O . ARG A 1 206 ? 18.044 -17.214 -9.458 1.00 45.12 206 ARG A O 1
ATOM 1644 N N . ASP A 1 207 ? 17.369 -15.094 -9.095 1.00 49.81 207 ASP A N 1
ATOM 1645 C CA . ASP A 1 207 ? 15.921 -15.334 -9.143 1.00 49.81 207 ASP A CA 1
ATOM 1646 C C . ASP A 1 207 ? 15.442 -16.349 -8.078 1.00 49.81 207 ASP A C 1
ATOM 1648 O O . ASP A 1 207 ? 14.590 -17.206 -8.322 1.00 49.81 207 ASP A O 1
ATOM 1652 N N . VAL A 1 208 ? 16.011 -16.269 -6.866 1.00 46.16 208 VAL A N 1
ATOM 1653 C CA . VAL A 1 208 ? 15.707 -17.171 -5.735 1.00 46.16 208 VAL A CA 1
ATOM 1654 C C . VAL A 1 208 ? 15.132 -16.379 -4.551 1.00 46.16 208 VAL A C 1
ATOM 1656 O O . VAL A 1 208 ? 15.518 -15.231 -4.324 1.00 46.16 208 VAL A O 1
ATOM 1659 N N . PHE A 1 209 ? 14.175 -16.997 -3.847 1.00 48.84 209 PHE A N 1
ATOM 1660 C CA . PHE A 1 209 ? 13.577 -16.541 -2.582 1.00 48.84 209 PHE A CA 1
ATOM 1661 C C . PHE A 1 209 ? 14.209 -17.262 -1.385 1.00 48.84 209 PHE A C 1
ATOM 1663 O O . PHE A 1 209 ? 14.553 -18.455 -1.563 1.00 48.84 209 PHE A O 1
#

pLDDT: mean 74.86, std 20.43, range [27.92, 95.69]

Solvent-accessible surface area (backbone atoms only — not comparable to full-atom values): 12391 Å² total; per-residue (Å²): 140,80,85,82,80,76,78,76,77,92,67,93,74,70,55,52,80,50,84,84,62,58,52,65,73,80,76,62,76,61,57,66,64,61,51,54,54,58,39,66,74,24,85,34,31,35,41,32,34,35,55,63,47,46,63,59,37,36,43,18,82,81,52,27,69,83,45,55,45,80,46,57,93,41,83,90,47,52,86,84,48,61,41,83,48,61,47,63,36,43,55,86,91,49,87,23,37,59,42,54,47,39,52,51,52,56,60,62,44,60,77,35,47,84,78,38,47,68,52,37,53,43,52,75,67,33,51,49,79,48,40,37,48,45,56,24,88,43,59,68,59,42,50,52,42,50,53,51,49,51,51,58,28,49,78,62,63,38,47,71,32,49,36,40,60,80,36,66,71,50,48,53,56,35,58,79,69,69,52,52,59,53,77,74,91,66,59,94,73,68,99,56,74,62,40,71,58,98,90,39,56,32,38,78,92,74,78,44,112

Nearest PDB structures (foldseek):
  5dmq-assembly1_A  TM=8.144E-01  e=2.339E-05  Moloney murine leukemia virus isolate Shinnick
  4mh8-assembly1_A  TM=7.901E-01  e=1.429E-05  Moloney murine leukemia virus isolate Shinnick
  1nnd-assembly1_A  TM=7.866E-01  e=2.068E-05  Moloney murine leukemia virus
  2won-assembly1_B  TM=6.167E-01  e=9.879E-06  Human immunodeficiency virus 1
  2wom-assembly1_B  TM=6.195E-01  e=1.188E-05  Human immunodeficiency virus 1